Protein AF-I1SRJ2-F1 (afdb_monomer)

Mean predicted aligned error: 6.46 Å

Radius of gyration: 23.7 Å; Cα contacts (8 Å, |Δi|>4): 374; chains: 1; bounding box: 57×53×70 Å

InterPro domains:
  IPR008972 Cupredoxin [G3DSA:2.60.40.420] (2-153)
  IPR008972 Cupredoxin [G3DSA:2.60.40.420] (154-211)
  IPR008972 Cupredoxin [SSF49503] (4-142)
  IPR008972 Cupredoxin [SSF49503] (152-211)

Foldseek 3Di:
DEEKEWEFPQCLPPPCVLVCLVPPPPCSVPDDSPPPVNRVVRGQGEIVSDFQAPDDDQEDEAQDKDKYKYEYADDQVPFFKKAWPQWWWDFPNDIDRIDTHGHPDIGIIITRHHDFDKTKTAGPPPVSRVSGRMHIHGYDHPDPPPDDDPPPVDDDDWAKDWDKDWDFPPPDCPVQCVVCVPVPDRPCCVAAPCPPPRPHRIDIDIDMDTD

Nearest PDB structures (foldseek):
  2j5w-assembly1_A  TM=9.623E-01  e=1.386E-24  Homo sapiens
  4ejx-assembly1_A  TM=9.610E-01  e=4.564E-24  Homo sapiens
  4enz-assembly1_A  TM=9.619E-01  e=1.116E-23  Homo sapiens
  5n4l-assembly1_A  TM=9.345E-01  e=1.693E-23  Rattus norvegicus
  1kcw-assembly1_A  TM=9.460E-01  e=5.915E-23  Homo sapiens

Structure (mmCIF, N/CA/C/O backbone):
data_AF-I1SRJ2-F1
#
_entry.id   AF-I1SRJ2-F1
#
loop_
_atom_site.group_PDB
_atom_site.id
_atom_site.type_symbol
_atom_site.label_atom_id
_atom_site.label_alt_id
_atom_site.label_comp_id
_atom_site.label_asym_id
_atom_site.label_entity_id
_atom_site.label_seq_id
_atom_site.pdbx_PDB_ins_code
_atom_site.Cartn_x
_atom_site.Cartn_y
_atom_site.Cartn_z
_atom_site.occupancy
_atom_site.B_iso_or_equiv
_atom_site.auth_seq_id
_atom_site.auth_comp_id
_atom_site.auth_asym_id
_atom_site.auth_atom_id
_atom_site.pdbx_PDB_model_num
ATOM 1 N N . TYR A 1 1 ? -14.033 8.615 16.491 1.00 79.50 1 TYR A N 1
ATOM 2 C CA . TYR A 1 1 ? -13.688 8.851 15.073 1.00 79.50 1 TYR A CA 1
ATOM 3 C C . TYR A 1 1 ? -12.188 8.679 14.929 1.00 79.50 1 TYR A C 1
ATOM 5 O O . TYR A 1 1 ? -11.476 8.945 15.889 1.00 79.50 1 TYR A O 1
ATOM 13 N N . MET A 1 2 ? -11.714 8.187 13.788 1.00 92.81 2 MET A N 1
ATOM 14 C CA . MET A 1 2 ? -10.293 7.929 13.534 1.00 92.81 2 MET A CA 1
ATOM 15 C C . MET A 1 2 ? -9.894 8.545 12.196 1.00 92.81 2 MET A C 1
ATOM 17 O O . MET A 1 2 ? -10.674 8.504 11.247 1.00 92.81 2 MET A O 1
ATOM 21 N N . GLY A 1 3 ? -8.707 9.145 12.129 1.00 94.94 3 GLY A N 1
ATOM 22 C CA . GLY A 1 3 ? -8.177 9.775 10.922 1.00 94.94 3 GLY A CA 1
ATOM 23 C C . GLY A 1 3 ? -6.882 9.105 10.487 1.00 94.94 3 GLY A C 1
ATOM 24 O O . GLY A 1 3 ? -5.962 8.984 11.295 1.00 94.94 3 GLY A O 1
ATOM 25 N N . LEU A 1 4 ? -6.816 8.682 9.227 1.00 96.19 4 LEU A N 1
ATOM 26 C CA . LEU A 1 4 ? -5.607 8.156 8.602 1.00 96.19 4 LEU A CA 1
ATOM 27 C C . LEU A 1 4 ? -5.296 8.969 7.347 1.00 96.19 4 LEU A C 1
ATOM 29 O O . LEU A 1 4 ? -6.110 9.080 6.428 1.00 96.19 4 LEU A O 1
ATOM 33 N N . MET A 1 5 ? -4.095 9.518 7.312 1.00 94.44 5 MET A N 1
ATOM 34 C CA . MET A 1 5 ? -3.497 10.144 6.151 1.00 94.44 5 MET A CA 1
ATOM 35 C C . MET A 1 5 ? -2.315 9.286 5.730 1.00 94.44 5 MET A C 1
ATOM 37 O O . MET A 1 5 ? -1.404 9.065 6.524 1.00 94.44 5 MET A O 1
ATOM 41 N N . ALA A 1 6 ? -2.351 8.763 4.512 1.00 93.81 6 ALA A N 1
ATOM 42 C CA . ALA A 1 6 ? -1.232 8.024 3.953 1.00 93.81 6 ALA A CA 1
ATOM 43 C C . ALA A 1 6 ? -0.560 8.838 2.854 1.00 93.81 6 ALA A C 1
ATOM 45 O O . ALA A 1 6 ? -1.217 9.480 2.040 1.00 93.81 6 ALA A O 1
ATOM 46 N N . THR A 1 7 ? 0.762 8.810 2.843 1.00 93.81 7 THR A N 1
ATOM 47 C CA . THR A 1 7 ? 1.575 9.467 1.822 1.00 93.81 7 THR A CA 1
ATOM 48 C C . THR A 1 7 ? 2.949 8.823 1.824 1.00 93.81 7 THR A C 1
ATOM 50 O O . THR A 1 7 ? 3.397 8.279 2.839 1.00 93.81 7 THR A O 1
ATOM 53 N N . VAL A 1 8 ? 3.633 8.906 0.692 1.00 93.81 8 VAL A N 1
ATOM 54 C CA . VAL A 1 8 ? 5.083 8.754 0.671 1.00 93.81 8 VAL A CA 1
ATOM 55 C C . VAL A 1 8 ? 5.654 10.124 1.019 1.00 93.81 8 VAL A C 1
ATOM 57 O O . VAL A 1 8 ? 5.499 11.074 0.256 1.00 93.81 8 VAL A O 1
ATOM 60 N N . PHE A 1 9 ? 6.209 10.274 2.221 1.00 93.00 9 PHE A N 1
ATOM 61 C CA . PHE A 1 9 ? 6.919 11.498 2.582 1.00 93.00 9 PHE A CA 1
ATOM 62 C C . PHE A 1 9 ? 8.291 11.455 1.918 1.00 93.00 9 PHE A C 1
ATOM 64 O O . PHE A 1 9 ? 9.165 10.706 2.349 1.00 93.00 9 PHE A O 1
ATOM 71 N N . ASP A 1 10 ? 8.445 12.219 0.843 1.00 93.50 10 ASP A N 1
ATOM 72 C CA . ASP A 1 10 ? 9.709 12.341 0.128 1.00 93.50 10 ASP A CA 1
ATOM 73 C C . ASP A 1 10 ? 10.578 13.432 0.771 1.00 93.50 10 ASP A C 1
ATOM 75 O O . ASP A 1 10 ? 10.450 14.622 0.463 1.00 93.50 10 ASP A O 1
ATOM 79 N N . GLU A 1 11 ? 11.472 13.031 1.679 1.00 95.94 11 GLU A N 1
ATOM 80 C CA . GLU A 1 11 ? 12.382 13.962 2.357 1.00 95.94 11 GLU A CA 1
ATOM 81 C C . GLU A 1 11 ? 13.426 14.567 1.403 1.00 95.94 11 GLU A C 1
ATOM 83 O O . GLU A 1 11 ? 14.052 15.572 1.744 1.00 95.94 11 GLU A O 1
ATOM 88 N N . ASN A 1 12 ? 13.578 14.049 0.175 1.00 94.75 12 ASN A N 1
ATOM 89 C CA . ASN A 1 12 ? 14.435 14.684 -0.832 1.00 94.75 12 ASN A CA 1
ATOM 90 C C . ASN A 1 12 ? 13.879 16.043 -1.294 1.00 94.75 12 ASN A C 1
ATOM 92 O O . ASN A 1 12 ? 14.635 16.891 -1.767 1.00 94.75 12 ASN A O 1
ATOM 96 N N . LEU A 1 13 ? 12.568 16.264 -1.147 1.00 93.62 13 LEU A N 1
ATOM 97 C CA . LEU A 1 13 ? 11.898 17.531 -1.460 1.00 93.62 13 LEU A CA 1
ATOM 98 C C . LEU A 1 13 ? 11.806 18.470 -0.246 1.00 93.62 13 LEU A C 1
ATOM 100 O O . LEU A 1 13 ? 11.280 19.580 -0.352 1.00 93.62 13 LEU A O 1
ATOM 104 N N . SER A 1 14 ? 12.295 18.031 0.914 1.00 95.38 14 SER A N 1
ATOM 105 C CA . SER A 1 14 ? 12.241 18.787 2.159 1.00 95.38 14 SER A CA 1
ATOM 106 C C . SER A 1 14 ? 13.208 19.968 2.135 1.00 95.38 14 SER A C 1
ATOM 108 O O . SER A 1 14 ? 14.378 19.836 1.773 1.00 95.38 14 SER A O 1
ATOM 110 N N . TRP A 1 15 ? 12.752 21.124 2.623 1.00 97.00 15 TRP A N 1
ATOM 111 C CA . TRP A 1 15 ? 13.607 22.298 2.842 1.00 97.00 15 TRP A CA 1
ATOM 112 C C . TRP A 1 15 ? 14.772 22.010 3.800 1.00 97.00 15 TRP A C 1
ATOM 114 O O . TRP A 1 15 ? 15.789 22.697 3.753 1.00 97.00 15 TRP A O 1
ATOM 124 N N . TYR A 1 16 ? 14.632 20.984 4.644 1.00 97.25 16 TYR A N 1
ATOM 125 C CA . TYR A 1 16 ? 15.606 20.595 5.662 1.00 97.25 16 TYR A CA 1
ATOM 126 C C . TYR A 1 16 ? 16.559 19.484 5.208 1.00 97.25 16 TYR A C 1
ATOM 128 O O . TYR A 1 16 ? 17.348 18.999 6.018 1.00 97.25 16 TYR A O 1
ATOM 136 N N . LEU A 1 17 ? 16.531 19.071 3.933 1.00 97.19 17 LEU A N 1
ATOM 137 C CA . LEU A 1 17 ? 17.375 17.978 3.439 1.00 97.19 17 LEU A CA 1
ATOM 138 C C . LEU A 1 17 ? 18.866 18.210 3.745 1.00 97.19 17 LEU A C 1
ATOM 140 O O . LEU A 1 17 ? 19.547 17.309 4.230 1.00 97.19 17 LEU A O 1
ATOM 144 N N . ASP A 1 18 ? 19.373 19.422 3.503 1.00 96.19 18 ASP A N 1
ATOM 145 C CA . ASP A 1 18 ? 20.781 19.755 3.753 1.00 96.19 18 ASP A CA 1
ATOM 146 C C . ASP A 1 18 ? 21.159 19.703 5.240 1.00 96.19 18 ASP A C 1
ATOM 148 O O . ASP A 1 18 ? 22.243 19.228 5.589 1.00 96.19 18 ASP A O 1
ATOM 152 N N . GLU A 1 19 ? 20.262 20.143 6.121 1.00 96.94 19 GLU A N 1
ATOM 153 C CA . GLU A 1 19 ? 20.459 20.096 7.574 1.00 96.94 19 GLU A CA 1
ATOM 154 C C . GLU A 1 19 ? 20.422 18.654 8.097 1.00 96.94 19 GLU A C 1
ATOM 156 O O . GLU A 1 19 ? 21.263 18.256 8.910 1.00 96.94 19 GLU A O 1
ATOM 161 N N . ASN A 1 20 ? 19.498 17.843 7.576 1.00 96.94 20 ASN A N 1
ATOM 162 C CA . ASN A 1 20 ? 19.379 16.425 7.899 1.00 96.94 20 ASN A CA 1
ATOM 163 C C . ASN A 1 20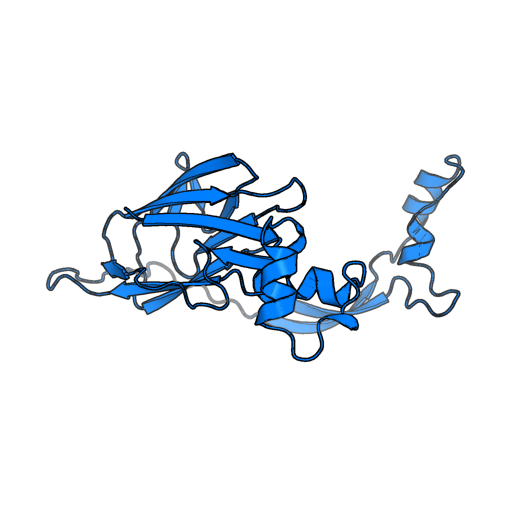 ? 20.629 15.648 7.467 1.00 96.94 20 ASN A C 1
ATOM 165 O O . ASN A 1 20 ? 21.160 14.857 8.250 1.00 96.94 20 ASN A O 1
ATOM 169 N N . ILE A 1 21 ? 21.157 15.914 6.266 1.00 96.62 21 ILE A N 1
ATOM 170 C CA . ILE A 1 21 ? 22.401 15.293 5.793 1.00 96.62 21 ILE A CA 1
ATOM 171 C C . ILE A 1 21 ? 23.559 15.639 6.734 1.00 96.62 21 ILE A C 1
ATOM 173 O O . ILE A 1 21 ? 24.311 14.750 7.133 1.00 96.62 21 ILE A O 1
ATOM 177 N N . GLN A 1 22 ? 23.702 16.908 7.123 1.00 96.12 22 GLN A N 1
ATOM 178 C CA . GLN A 1 22 ? 24.786 17.339 8.011 1.00 96.12 22 GLN A CA 1
ATOM 179 C C . GLN A 1 22 ? 24.685 16.742 9.418 1.00 96.12 22 GLN A C 1
ATOM 181 O O . GLN A 1 22 ? 25.713 16.469 10.035 1.00 96.12 22 GLN A O 1
ATOM 186 N N . THR A 1 23 ? 23.465 16.536 9.912 1.00 96.44 23 THR A N 1
ATOM 187 C CA . THR A 1 23 ? 23.206 16.108 11.291 1.00 96.44 23 THR A CA 1
ATOM 188 C C . THR A 1 23 ? 23.248 14.589 11.453 1.00 96.44 23 THR A C 1
ATOM 190 O O . THR A 1 23 ? 23.800 14.094 12.435 1.00 96.44 23 THR A O 1
ATOM 193 N N . PHE A 1 24 ? 22.669 13.839 10.511 1.00 95.75 24 PHE A N 1
ATOM 194 C CA . PHE A 1 24 ? 22.424 12.402 10.676 1.00 95.75 24 PHE A CA 1
ATOM 195 C C . PHE A 1 24 ? 23.386 11.501 9.896 1.00 95.75 24 PHE A C 1
ATOM 197 O O . PHE A 1 24 ? 23.461 10.307 10.187 1.00 95.75 24 PHE A O 1
ATOM 204 N N . THR A 1 25 ? 24.149 12.031 8.933 1.00 93.69 25 THR A N 1
ATOM 205 C CA . THR A 1 25 ? 25.121 11.217 8.185 1.00 93.69 25 THR A CA 1
ATOM 206 C C . THR A 1 25 ? 26.515 11.287 8.805 1.00 93.69 25 THR A C 1
ATOM 208 O O . THR A 1 25 ? 26.986 12.335 9.238 1.00 93.69 25 THR A O 1
ATOM 211 N N . THR A 1 26 ? 27.226 10.158 8.818 1.00 94.19 26 THR A N 1
ATOM 212 C CA . THR A 1 26 ? 28.603 10.082 9.341 1.00 94.19 26 THR A CA 1
ATOM 213 C C . THR A 1 26 ? 29.630 10.734 8.415 1.00 94.19 26 THR A C 1
ATOM 215 O O . THR A 1 26 ? 30.735 11.062 8.843 1.00 94.19 26 THR A O 1
ATOM 218 N N . SER A 1 27 ? 29.309 10.904 7.129 1.00 93.81 27 SER A N 1
ATOM 219 C CA . SER A 1 27 ? 30.198 11.500 6.122 1.00 93.81 27 SER A CA 1
ATOM 220 C C . SER A 1 27 ? 29.421 12.364 5.112 1.00 93.81 27 SER A C 1
ATOM 222 O O . SER A 1 27 ? 29.323 11.999 3.936 1.00 93.81 27 SER A O 1
ATOM 224 N N . PRO A 1 28 ? 28.929 13.551 5.527 1.00 91.81 28 PRO A N 1
ATOM 225 C CA . PRO A 1 28 ? 28.041 14.399 4.718 1.00 91.81 28 PRO A CA 1
ATOM 226 C C . PRO A 1 28 ? 28.584 14.753 3.329 1.00 91.81 28 PRO A C 1
ATOM 228 O O . PRO A 1 28 ? 27.850 14.773 2.350 1.00 91.81 28 PRO A O 1
ATOM 231 N N . LYS A 1 29 ? 29.899 14.982 3.210 1.00 91.25 29 LYS A N 1
ATOM 232 C CA . LYS A 1 29 ? 30.549 15.396 1.950 1.00 91.25 29 LYS A CA 1
ATOM 233 C C . LYS A 1 29 ? 30.580 14.310 0.869 1.00 91.25 29 LYS A C 1
ATOM 235 O O . LYS A 1 29 ? 30.909 14.611 -0.272 1.00 91.25 29 LYS A O 1
ATOM 240 N N . THR A 1 30 ? 30.318 13.057 1.235 1.00 93.38 30 THR A N 1
ATOM 241 C CA . THR A 1 30 ? 30.331 11.914 0.305 1.00 93.38 30 THR A CA 1
ATOM 242 C C . THR A 1 30 ? 28.946 11.559 -0.223 1.00 93.38 30 THR A C 1
ATOM 244 O O . THR A 1 30 ? 28.839 10.761 -1.152 1.00 93.38 30 THR A O 1
ATOM 247 N N . VAL A 1 31 ? 27.901 12.157 0.353 1.00 93.69 31 VAL A N 1
ATOM 248 C CA . VAL A 1 31 ? 26.514 11.921 -0.039 1.00 93.69 31 VAL A CA 1
ATOM 249 C C . VAL A 1 31 ? 26.281 12.499 -1.430 1.00 93.69 31 VAL A C 1
ATOM 251 O O . VAL A 1 31 ? 26.540 13.677 -1.678 1.00 93.69 31 VAL A O 1
ATOM 254 N N . LYS A 1 32 ? 25.784 11.657 -2.334 1.00 95.19 32 LYS A N 1
ATOM 255 C CA . LYS A 1 32 ? 25.312 12.055 -3.660 1.00 95.19 32 LYS A CA 1
ATOM 256 C C . LYS A 1 32 ? 23.794 12.085 -3.607 1.00 95.19 32 LYS A C 1
ATOM 258 O O . LYS A 1 32 ? 23.185 11.049 -3.366 1.00 95.19 32 LYS A O 1
ATOM 263 N N . LYS A 1 33 ? 23.196 13.262 -3.785 1.00 94.69 33 LYS A N 1
ATOM 264 C CA . LYS A 1 33 ? 21.741 13.431 -3.653 1.00 94.69 33 LYS A CA 1
ATOM 265 C C . LYS A 1 33 ? 20.974 12.781 -4.803 1.00 94.69 33 LYS A C 1
ATOM 267 O O . LYS A 1 33 ? 19.817 12.434 -4.641 1.00 94.69 33 LYS A O 1
ATOM 272 N N . GLU A 1 34 ? 21.638 12.622 -5.941 1.00 95.38 34 GLU A N 1
ATOM 273 C CA . GLU A 1 34 ? 21.118 12.053 -7.182 1.00 95.38 34 GLU A CA 1
ATOM 274 C C . GLU A 1 34 ? 21.299 10.530 -7.252 1.00 95.38 34 GLU A C 1
ATOM 276 O O . GLU A 1 34 ? 20.982 9.919 -8.267 1.00 95.38 34 GLU A O 1
ATOM 281 N N . ASP A 1 35 ? 21.873 9.915 -6.215 1.00 96.56 35 ASP A N 1
ATOM 282 C CA . ASP A 1 35 ? 21.971 8.463 -6.129 1.00 96.56 35 ASP A CA 1
ATOM 283 C C . ASP A 1 35 ? 20.591 7.867 -5.831 1.00 96.56 35 ASP A C 1
ATOM 285 O O . ASP A 1 35 ? 19.967 8.214 -4.827 1.00 96.56 35 ASP A O 1
ATOM 289 N N . ASP A 1 36 ? 20.130 6.948 -6.683 1.00 95.25 36 ASP A N 1
ATOM 290 C CA . ASP A 1 36 ? 18.805 6.327 -6.554 1.00 95.25 36 ASP A CA 1
ATOM 291 C C . ASP A 1 36 ? 18.618 5.647 -5.188 1.00 95.25 36 ASP A C 1
ATOM 293 O O . ASP A 1 36 ? 17.535 5.701 -4.606 1.00 95.25 36 ASP A O 1
ATOM 297 N N . GLY A 1 37 ? 19.677 5.035 -4.645 1.00 95.38 37 GLY A N 1
ATOM 298 C CA . GLY A 1 37 ? 19.639 4.390 -3.335 1.00 95.38 37 GLY A CA 1
ATOM 299 C C . GLY A 1 37 ? 19.487 5.396 -2.194 1.00 95.38 37 GLY A C 1
ATOM 300 O O . GLY A 1 37 ? 18.712 5.160 -1.265 1.00 95.38 37 GLY A O 1
ATOM 301 N N . PHE A 1 38 ? 20.180 6.534 -2.276 1.00 96.06 38 PHE A N 1
ATOM 302 C CA . PHE A 1 38 ? 20.003 7.639 -1.333 1.00 96.06 38 PHE A CA 1
ATOM 303 C C . PHE A 1 38 ? 18.594 8.230 -1.417 1.00 96.06 38 PHE A C 1
ATOM 305 O O . PHE A 1 38 ? 17.931 8.363 -0.386 1.00 96.06 38 PHE A O 1
ATOM 312 N N . MET A 1 39 ? 18.111 8.527 -2.626 1.00 95.31 39 MET A N 1
ATOM 313 C CA . MET A 1 39 ? 16.769 9.072 -2.819 1.00 95.31 39 MET A CA 1
ATOM 314 C C . MET A 1 39 ? 15.700 8.142 -2.247 1.00 95.31 39 MET A C 1
ATOM 316 O O . MET A 1 39 ? 14.822 8.595 -1.516 1.00 95.31 39 MET A O 1
ATOM 320 N N . GLU A 1 40 ? 15.799 6.842 -2.526 1.00 94.19 40 GLU A N 1
ATOM 321 C CA . GLU A 1 40 ? 14.847 5.853 -2.023 1.00 94.19 40 GLU A CA 1
ATOM 322 C C . GLU A 1 40 ? 14.900 5.721 -0.496 1.00 94.19 40 GLU A C 1
ATOM 324 O O . GLU A 1 40 ? 13.861 5.608 0.148 1.00 94.19 40 GLU A O 1
ATOM 329 N N . SER A 1 41 ? 16.086 5.831 0.115 1.00 95.19 41 SER A N 1
ATOM 330 C CA . SER A 1 41 ? 16.230 5.782 1.578 1.00 95.19 41 SER A CA 1
ATOM 331 C C . SER A 1 41 ? 15.509 6.918 2.317 1.00 95.19 41 SER A C 1
ATOM 333 O O . SER A 1 41 ? 15.171 6.766 3.490 1.00 95.19 41 SER A O 1
ATOM 335 N N . ASN A 1 42 ? 15.244 8.027 1.622 1.00 95.88 42 ASN A N 1
ATOM 336 C CA . ASN A 1 42 ? 14.555 9.208 2.140 1.00 95.88 42 ASN A CA 1
ATOM 337 C C . ASN A 1 42 ? 13.043 9.206 1.848 1.00 95.88 42 ASN A C 1
ATOM 339 O O . ASN A 1 42 ? 12.350 10.157 2.217 1.00 95.88 42 ASN A O 1
ATOM 343 N N . LYS A 1 43 ? 12.510 8.169 1.188 1.00 94.44 43 LYS A N 1
ATOM 344 C CA . LYS A 1 43 ? 11.071 8.023 0.946 1.00 94.44 43 LYS A CA 1
ATOM 345 C C . LYS A 1 43 ? 10.417 7.247 2.079 1.00 94.44 43 LYS A C 1
ATOM 347 O O . LYS A 1 43 ? 10.509 6.025 2.177 1.00 94.44 43 LYS A O 1
ATOM 352 N N . MET A 1 44 ? 9.694 7.959 2.933 1.00 95.06 44 MET A N 1
ATOM 353 C CA . MET A 1 44 ? 9.032 7.365 4.091 1.00 95.06 44 MET A CA 1
ATOM 354 C C . MET A 1 44 ? 7.580 7.018 3.746 1.00 95.06 44 MET A C 1
ATOM 356 O O . MET A 1 44 ? 6.698 7.877 3.738 1.00 95.06 44 MET A O 1
ATOM 360 N N . HIS A 1 45 ? 7.317 5.741 3.466 1.00 95.00 45 HIS A N 1
ATOM 361 C CA . HIS A 1 45 ? 5.981 5.229 3.146 1.00 95.00 45 HIS A CA 1
ATOM 362 C C . HIS A 1 45 ? 5.139 5.101 4.422 1.00 95.00 45 HIS A C 1
ATOM 364 O O . HIS A 1 45 ? 5.149 4.064 5.086 1.00 95.00 45 HIS A O 1
ATOM 370 N N . ALA A 1 46 ? 4.426 6.163 4.796 1.00 94.94 46 ALA A N 1
ATOM 371 C CA . ALA A 1 46 ? 3.905 6.314 6.150 1.00 94.94 46 ALA A CA 1
ATOM 372 C C . ALA A 1 46 ? 2.381 6.468 6.222 1.00 94.94 46 ALA A C 1
ATOM 374 O O . ALA A 1 46 ? 1.722 6.923 5.286 1.00 94.94 46 ALA A O 1
ATOM 375 N N . ILE A 1 47 ? 1.835 6.146 7.397 1.00 95.81 47 ILE A N 1
ATOM 376 C CA . ILE A 1 47 ? 0.468 6.478 7.807 1.00 95.81 47 ILE A CA 1
ATOM 377 C C . ILE A 1 47 ? 0.569 7.439 8.996 1.00 95.81 47 ILE A C 1
ATOM 379 O O . ILE A 1 47 ? 1.166 7.109 10.017 1.00 95.81 47 ILE A O 1
ATOM 383 N N . ASN A 1 48 ? 0.015 8.645 8.861 1.00 95.31 48 ASN A N 1
ATOM 384 C CA . ASN A 1 48 ? 0.130 9.753 9.817 1.00 95.31 48 ASN A CA 1
ATOM 385 C C . ASN A 1 48 ? 1.589 10.098 10.195 1.00 95.31 48 ASN A C 1
ATOM 387 O O . ASN A 1 48 ? 1.845 10.547 11.307 1.00 95.31 48 ASN A O 1
ATOM 391 N N . GLY A 1 49 ? 2.547 9.863 9.291 1.00 95.06 49 GLY A N 1
ATOM 392 C CA . GLY A 1 49 ? 3.981 10.065 9.550 1.00 95.06 49 GLY A CA 1
ATOM 393 C C . GLY A 1 49 ? 4.681 8.896 10.256 1.00 95.06 49 GLY A C 1
ATOM 394 O O . GLY A 1 49 ? 5.885 8.956 10.481 1.00 95.06 49 GLY A O 1
ATOM 395 N N . TYR A 1 50 ? 3.967 7.808 10.561 1.00 97.06 50 TYR A N 1
ATOM 396 C CA . TYR A 1 50 ? 4.540 6.603 11.158 1.00 97.06 50 TYR A CA 1
ATOM 397 C C . TYR A 1 50 ? 4.754 5.503 10.116 1.00 97.06 50 TYR A C 1
ATOM 399 O O . TYR A 1 50 ? 3.892 5.242 9.275 1.00 97.06 50 TYR A O 1
ATOM 407 N N . VAL A 1 51 ? 5.895 4.823 10.218 1.00 96.19 51 VAL A N 1
ATOM 408 C CA . VAL A 1 51 ? 6.297 3.698 9.362 1.00 96.19 51 VAL A CA 1
ATOM 409 C C . VAL A 1 51 ? 6.436 2.415 10.184 1.00 96.19 51 VAL A C 1
ATOM 411 O O . VAL A 1 51 ? 6.634 2.469 11.399 1.00 96.19 51 VAL A O 1
ATOM 414 N N . TYR A 1 52 ? 6.361 1.257 9.530 1.00 95.19 52 TYR A N 1
ATOM 415 C CA . TYR A 1 52 ? 6.634 -0.067 10.106 1.00 95.19 52 TYR A CA 1
ATOM 416 C C . TYR A 1 52 ? 5.841 -0.391 11.388 1.00 95.19 52 TYR A C 1
ATOM 418 O O . TYR A 1 52 ? 6.408 -0.901 12.350 1.00 95.19 52 TYR A O 1
ATOM 426 N N . ASN A 1 53 ? 4.522 -0.157 11.394 1.00 94.06 53 ASN A N 1
ATOM 427 C CA . ASN A 1 53 ? 3.625 -0.445 12.527 1.00 94.06 53 ASN A CA 1
ATOM 428 C C . ASN A 1 53 ? 3.884 0.367 13.810 1.00 94.06 53 ASN A C 1
ATOM 430 O O . ASN A 1 53 ? 3.423 -0.022 14.881 1.00 94.06 53 ASN A O 1
ATOM 434 N N . ASN A 1 54 ? 4.555 1.516 13.715 1.00 95.25 54 ASN A N 1
ATOM 435 C CA . ASN A 1 54 ? 4.812 2.375 14.876 1.00 95.25 54 ASN A CA 1
ATOM 436 C C . ASN A 1 54 ? 3.685 3.371 15.198 1.00 95.25 54 ASN A C 1
ATOM 438 O O . ASN A 1 54 ? 3.819 4.127 16.155 1.00 95.25 54 ASN A O 1
ATOM 442 N N . LEU A 1 55 ? 2.598 3.403 14.416 1.00 96.19 55 LEU A N 1
ATOM 443 C CA . LEU A 1 55 ? 1.454 4.282 14.677 1.00 96.19 55 LEU A CA 1
ATOM 444 C C . LEU A 1 55 ? 0.762 3.866 15.991 1.00 96.19 55 LEU A C 1
ATOM 446 O O . LEU A 1 55 ? 0.250 2.743 16.059 1.00 96.19 55 LEU A O 1
ATOM 450 N N . PRO A 1 56 ? 0.727 4.727 17.025 1.00 93.62 56 PRO A N 1
ATOM 451 C CA . PRO A 1 56 ? 0.108 4.378 18.296 1.00 93.62 56 PRO A CA 1
ATOM 452 C C . PRO A 1 56 ? -1.424 4.512 18.264 1.00 93.62 56 PRO A C 1
ATOM 454 O O . PRO A 1 56 ? -2.002 5.209 17.432 1.00 93.62 56 PRO A O 1
ATOM 457 N N . ASP A 1 57 ? -2.069 3.872 19.240 1.00 88.06 57 ASP A N 1
ATOM 458 C CA . ASP A 1 57 ? -3.416 4.215 19.716 1.00 88.06 57 ASP A CA 1
ATOM 459 C C . ASP A 1 57 ? -4.594 4.080 18.732 1.00 88.06 57 ASP A C 1
ATOM 461 O O . ASP A 1 57 ? -5.598 4.786 18.836 1.00 88.06 57 ASP A O 1
ATOM 465 N N . LEU A 1 58 ? -4.566 3.085 17.843 1.00 94.94 58 LEU A N 1
ATOM 466 C CA . LEU A 1 58 ? -5.761 2.665 17.100 1.00 94.94 58 LEU A CA 1
ATOM 467 C C . LEU A 1 58 ? -6.524 1.574 17.863 1.00 94.94 58 LEU A C 1
ATOM 469 O O . LEU A 1 58 ? -6.394 0.387 17.572 1.00 94.94 58 LEU A O 1
ATOM 473 N N . ARG A 1 59 ? -7.325 1.961 18.861 1.00 95.06 59 ARG A N 1
ATOM 474 C CA . ARG A 1 59 ? -8.128 1.027 19.674 1.00 95.06 59 ARG A CA 1
ATOM 475 C C . ARG A 1 59 ? -9.614 1.323 19.548 1.00 95.06 59 ARG A C 1
ATOM 477 O O . ARG A 1 59 ? -10.032 2.477 19.607 1.00 95.06 59 ARG A O 1
ATOM 484 N N . MET A 1 60 ? -10.415 0.278 19.387 1.00 94.75 60 MET A N 1
ATOM 485 C CA . MET A 1 60 ? -11.872 0.373 19.328 1.00 94.75 60 MET A CA 1
ATOM 486 C C . MET A 1 60 ? -12.521 -0.821 20.014 1.00 94.75 60 MET A C 1
ATOM 488 O O . MET A 1 60 ? -11.895 -1.863 20.207 1.00 94.75 60 MET A O 1
ATOM 492 N N . CYS A 1 61 ? -13.793 -0.681 20.355 1.00 93.00 61 CYS A N 1
ATOM 493 C CA . CYS A 1 61 ? -14.569 -1.775 20.906 1.00 93.00 61 CYS A CA 1
ATOM 494 C C . CYS A 1 61 ? -15.259 -2.548 19.782 1.00 93.00 61 CYS A C 1
ATOM 496 O O . CYS A 1 61 ? -15.721 -1.966 18.800 1.00 93.00 61 CYS A O 1
ATOM 498 N N . LYS A 1 62 ? -15.353 -3.872 19.932 1.00 91.50 62 LYS A N 1
ATOM 499 C CA . LYS A 1 62 ? -16.188 -4.709 19.061 1.00 91.50 62 LYS A CA 1
ATOM 500 C C . LYS A 1 62 ? -17.603 -4.124 18.987 1.00 91.50 62 LYS A C 1
ATOM 502 O O . LYS A 1 62 ? -18.125 -3.719 20.016 1.00 91.50 62 LYS A O 1
ATOM 507 N N . GLY A 1 63 ? -18.239 -4.113 17.818 1.00 89.31 63 GLY A N 1
ATOM 508 C CA . GLY A 1 63 ? -19.631 -3.674 17.645 1.00 89.31 63 GLY A CA 1
ATOM 509 C C . GLY A 1 63 ? -19.876 -2.167 17.773 1.00 89.31 63 GLY A C 1
ATOM 510 O O . GLY A 1 63 ? -21.003 -1.727 17.560 1.00 89.31 63 GLY A O 1
ATOM 511 N N . ASP A 1 64 ? -18.857 -1.366 18.093 1.00 91.56 64 ASP A N 1
ATOM 512 C CA . ASP A 1 64 ? -18.987 0.087 18.049 1.00 91.56 64 ASP A CA 1
ATOM 513 C C . ASP A 1 64 ? -19.008 0.575 16.600 1.00 91.56 64 ASP A C 1
ATOM 515 O O . ASP A 1 64 ? -18.279 0.089 15.737 1.00 91.56 64 ASP A O 1
ATOM 519 N N . THR A 1 65 ? -19.802 1.607 16.329 1.00 93.75 65 THR A N 1
ATOM 520 C CA . THR A 1 65 ? -19.777 2.278 15.030 1.00 93.75 65 THR A CA 1
ATOM 521 C C . THR A 1 65 ? -18.596 3.248 14.964 1.00 93.75 65 THR A C 1
ATOM 523 O O . THR A 1 65 ? -18.616 4.326 15.562 1.00 93.75 65 THR A O 1
ATOM 526 N N . VAL A 1 66 ? -17.562 2.886 14.207 1.00 95.19 66 VAL A N 1
ATOM 527 C CA . VAL A 1 66 ? -16.338 3.674 14.030 1.00 95.19 66 VAL A CA 1
ATOM 528 C C . VAL A 1 66 ? -16.338 4.358 12.665 1.00 95.19 66 VAL A C 1
ATOM 530 O O . VAL A 1 66 ? -16.373 3.710 11.621 1.00 95.19 66 VAL A O 1
ATOM 533 N N . SER A 1 67 ? -16.247 5.687 12.662 1.00 96.81 67 SER A N 1
ATOM 534 C CA . SER A 1 67 ? -16.004 6.467 11.442 1.00 96.81 67 SER A CA 1
ATOM 535 C C . SER A 1 67 ? -14.507 6.646 11.208 1.00 96.81 67 SER A C 1
ATOM 537 O O . SER A 1 67 ? -13.815 7.221 12.055 1.00 96.81 67 SER A O 1
ATOM 539 N N . TRP A 1 68 ? -14.039 6.185 10.050 1.00 97.06 68 TRP A N 1
ATOM 540 C CA . TRP A 1 68 ? -12.676 6.347 9.555 1.00 97.06 68 TRP A CA 1
ATOM 541 C C . TRP A 1 68 ? -12.632 7.423 8.474 1.00 97.06 68 TRP A C 1
ATOM 543 O O . TRP A 1 68 ? -13.311 7.312 7.453 1.00 97.06 68 TRP A O 1
ATOM 553 N N . HIS A 1 69 ? -11.811 8.443 8.687 1.00 96.69 69 HIS A N 1
ATOM 554 C CA . HIS A 1 69 ? -11.527 9.500 7.726 1.00 96.69 69 HIS A CA 1
ATOM 555 C C . HIS A 1 69 ? -10.180 9.203 7.077 1.00 96.69 69 HIS A C 1
ATOM 557 O O . HIS A 1 69 ? -9.134 9.326 7.707 1.00 96.69 69 HIS A O 1
ATOM 563 N N . LEU A 1 70 ? -10.228 8.753 5.833 1.00 96.12 70 LEU A N 1
ATOM 564 C CA . LEU A 1 70 ? -9.084 8.307 5.056 1.00 96.12 70 LEU A CA 1
ATOM 565 C C . LEU A 1 70 ? -8.720 9.395 4.059 1.00 96.12 70 LEU A C 1
ATOM 567 O O . LEU A 1 70 ? -9.596 9.935 3.386 1.00 96.12 70 LEU A O 1
ATOM 571 N N . SER A 1 71 ? -7.441 9.706 3.947 1.00 94.62 71 SER A N 1
ATOM 572 C CA . SER A 1 71 ? -6.935 10.682 2.989 1.00 94.62 71 SER A CA 1
ATOM 573 C C . SER A 1 71 ? -5.579 10.252 2.462 1.00 94.62 71 SER A C 1
ATOM 575 O O . SER A 1 71 ? -4.853 9.521 3.139 1.00 94.62 71 SER A O 1
ATOM 577 N N . ALA A 1 72 ? -5.253 10.709 1.258 1.00 92.06 72 ALA A N 1
ATOM 578 C CA . ALA A 1 72 ? -3.904 10.620 0.735 1.00 92.06 72 ALA A CA 1
ATOM 579 C C . ALA A 1 72 ? -3.385 11.989 0.305 1.00 92.06 72 ALA A C 1
ATOM 581 O O . ALA A 1 72 ? -4.138 12.847 -0.165 1.00 92.06 72 ALA A O 1
ATOM 582 N N . LEU A 1 73 ? -2.086 12.176 0.489 1.00 88.94 73 LEU A N 1
ATOM 583 C CA . LEU A 1 73 ? -1.312 13.306 -0.013 1.00 88.94 73 LEU A CA 1
ATOM 584 C C . LEU A 1 73 ? -0.186 12.757 -0.898 1.00 88.94 73 LEU A C 1
ATOM 586 O O . LEU A 1 73 ? 0.034 11.548 -0.931 1.00 88.94 73 LEU A O 1
ATOM 590 N N . GLY A 1 74 ? 0.488 13.640 -1.629 1.00 80.81 74 GLY A N 1
ATOM 591 C CA . GLY A 1 74 ? 1.613 13.270 -2.485 1.00 80.81 74 GLY A CA 1
ATOM 592 C C . GLY A 1 74 ? 1.344 13.536 -3.960 1.00 80.81 74 GLY A C 1
ATOM 593 O O . GLY A 1 74 ? 0.701 14.524 -4.322 1.00 80.81 74 GLY A O 1
ATOM 594 N N . SER A 1 75 ? 1.875 12.666 -4.806 1.00 77.00 75 SER A N 1
ATOM 595 C CA . SER A 1 75 ? 1.936 12.827 -6.257 1.00 77.00 75 SER A CA 1
ATOM 596 C C . SER A 1 75 ? 1.120 11.762 -6.993 1.00 77.00 75 SER A C 1
ATOM 598 O O . SER A 1 75 ? 0.609 10.815 -6.400 1.00 77.00 75 SER A O 1
ATOM 600 N N . GLU A 1 76 ? 0.975 11.900 -8.312 1.00 67.12 76 GLU A N 1
ATOM 601 C CA . GLU A 1 76 ? 0.184 10.976 -9.140 1.00 67.12 76 GLU A CA 1
ATOM 602 C C . GLU A 1 76 ? 0.672 9.517 -9.118 1.00 67.12 76 GLU A C 1
ATOM 604 O O . GLU A 1 76 ? -0.100 8.612 -9.440 1.00 67.12 76 GLU A O 1
ATOM 609 N N . THR A 1 77 ? 1.919 9.271 -8.703 1.00 68.25 77 THR A N 1
ATOM 610 C CA . THR A 1 77 ? 2.460 7.916 -8.535 1.00 68.25 77 THR A CA 1
ATOM 611 C C . THR A 1 77 ? 1.961 7.226 -7.265 1.00 68.25 77 THR A C 1
ATOM 613 O O . THR A 1 77 ? 2.050 6.003 -7.160 1.00 68.25 77 THR A O 1
ATOM 616 N N . ASP A 1 78 ? 1.384 7.974 -6.322 1.00 69.88 78 ASP A N 1
ATOM 617 C CA . ASP A 1 78 ? 0.963 7.480 -5.013 1.00 69.88 78 ASP A CA 1
ATOM 618 C C . ASP A 1 78 ? -0.481 6.959 -5.057 1.00 69.88 78 ASP A C 1
ATOM 620 O O . ASP A 1 78 ? -1.414 7.527 -4.479 1.00 69.88 78 ASP A O 1
ATOM 624 N N . ILE A 1 79 ? -0.686 5.842 -5.764 1.00 84.94 79 ILE A N 1
ATOM 625 C CA . ILE A 1 79 ? -1.949 5.096 -5.698 1.00 84.94 79 ILE A CA 1
ATOM 626 C C . ILE A 1 79 ? -1.953 4.280 -4.405 1.00 84.94 79 ILE A C 1
ATOM 628 O O . ILE A 1 79 ? -1.502 3.130 -4.347 1.00 84.94 79 ILE A O 1
ATOM 632 N N . ILE A 1 80 ? -2.503 4.879 -3.354 1.00 90.50 80 ILE A N 1
ATOM 633 C CA . ILE A 1 80 ? -2.572 4.264 -2.035 1.00 90.50 80 ILE A CA 1
ATOM 634 C C . ILE A 1 80 ? -3.933 3.601 -1.862 1.00 90.50 80 ILE A C 1
ATOM 636 O O . ILE A 1 80 ? -4.981 4.212 -2.052 1.00 90.50 80 ILE A O 1
ATOM 640 N N . SER A 1 81 ? -3.935 2.327 -1.483 1.00 92.88 81 SER A N 1
ATOM 641 C CA . SER A 1 81 ? -5.169 1.592 -1.204 1.00 92.88 81 SER A CA 1
ATOM 642 C C . SER A 1 81 ? -5.155 1.073 0.217 1.00 92.88 81 SER A C 1
ATOM 644 O O . SER A 1 81 ? -4.434 0.129 0.506 1.00 92.88 81 SER A O 1
ATOM 646 N N . PHE A 1 82 ? -5.962 1.661 1.096 1.00 95.50 82 PHE A N 1
ATOM 647 C CA . PHE A 1 82 ? -6.112 1.157 2.456 1.00 95.50 82 PHE A CA 1
ATOM 648 C C . PHE A 1 82 ? -6.863 -0.166 2.431 1.00 95.50 82 PHE A C 1
ATOM 650 O O . PHE A 1 82 ? -7.970 -0.221 1.903 1.00 95.50 82 PHE A O 1
ATOM 657 N N . TYR A 1 83 ? -6.285 -1.200 3.029 1.00 97.00 83 TYR A N 1
ATOM 658 C CA . TYR A 1 83 ? -6.914 -2.485 3.294 1.00 97.00 83 TYR A CA 1
ATOM 659 C C . TYR A 1 83 ? -6.963 -2.718 4.803 1.00 97.00 83 TYR A C 1
ATOM 661 O O . TYR A 1 83 ? -5.934 -2.661 5.476 1.00 97.00 83 TYR A O 1
ATOM 669 N N . PHE A 1 84 ? -8.161 -2.970 5.326 1.00 96.88 84 PHE A N 1
ATOM 670 C CA . PHE A 1 84 ? -8.389 -3.294 6.730 1.00 96.88 84 PHE A CA 1
ATOM 671 C C . PHE A 1 84 ? -8.482 -4.807 6.881 1.00 96.88 84 PHE A C 1
ATOM 673 O O . PHE A 1 84 ? -9.448 -5.436 6.454 1.00 96.88 84 PHE A O 1
ATOM 680 N N . GLN A 1 85 ? -7.474 -5.408 7.504 1.00 95.56 85 GLN A N 1
ATOM 681 C CA . GLN A 1 85 ? -7.450 -6.846 7.718 1.00 95.56 85 GLN A CA 1
ATOM 682 C C . GLN A 1 85 ? -8.520 -7.259 8.732 1.00 95.56 85 GLN A C 1
ATOM 684 O O . GLN A 1 85 ? -8.657 -6.638 9.779 1.00 95.56 85 GLN A O 1
ATOM 689 N N . GLY A 1 86 ? -9.257 -8.334 8.455 1.00 92.94 86 GLY A N 1
ATOM 690 C CA . GLY A 1 86 ? -10.178 -8.962 9.410 1.00 92.94 86 GLY A CA 1
ATOM 691 C C . GLY A 1 86 ? -11.544 -8.285 9.559 1.00 92.94 86 GLY A C 1
ATOM 692 O O . GLY A 1 86 ? -12.519 -8.990 9.787 1.00 92.94 86 GLY A O 1
ATOM 693 N N . ASN A 1 87 ? -11.651 -6.970 9.357 1.00 93.88 87 ASN A N 1
ATOM 694 C CA . ASN A 1 87 ? -12.912 -6.228 9.459 1.00 93.88 87 ASN A CA 1
ATOM 695 C C . ASN A 1 87 ? -13.299 -5.581 8.124 1.00 93.88 87 ASN A C 1
ATOM 697 O O . ASN A 1 87 ? -12.473 -5.342 7.248 1.00 93.88 87 ASN A O 1
ATOM 701 N N . ARG A 1 88 ? -14.589 -5.276 7.966 1.00 95.06 88 ARG A N 1
ATOM 702 C CA . ARG A 1 88 ? -15.147 -4.639 6.764 1.00 95.06 88 ARG A CA 1
ATOM 703 C C . ARG A 1 88 ? -15.800 -3.316 7.126 1.00 95.06 88 ARG A C 1
ATOM 705 O O . ARG A 1 88 ? -16.309 -3.143 8.228 1.00 95.06 88 ARG A O 1
ATOM 712 N N . PHE A 1 89 ? -15.848 -2.405 6.167 1.00 96.00 89 PHE A N 1
ATOM 713 C CA . PHE A 1 89 ? -16.523 -1.123 6.295 1.00 96.00 89 PHE A CA 1
ATOM 714 C C . PHE A 1 89 ? -17.583 -0.939 5.208 1.00 96.00 89 PHE A C 1
ATOM 716 O O . PHE A 1 89 ? -17.618 -1.626 4.183 1.00 96.00 89 PHE A O 1
ATOM 723 N N . ILE A 1 90 ? -18.466 0.021 5.445 1.00 96.94 90 ILE A N 1
ATOM 724 C CA . ILE A 1 90 ? -19.469 0.494 4.506 1.00 96.94 90 ILE A CA 1
ATOM 725 C C . ILE A 1 90 ? -18.999 1.823 3.918 1.00 96.94 90 ILE A C 1
ATOM 727 O O . ILE A 1 90 ? -18.687 2.775 4.634 1.00 96.94 90 ILE A O 1
ATOM 731 N N . TYR A 1 91 ? -18.993 1.893 2.591 1.00 96.25 91 TYR A N 1
ATOM 732 C CA . TYR A 1 91 ? -18.762 3.108 1.825 1.00 96.25 91 TYR A CA 1
ATOM 733 C C . TYR A 1 91 ? -19.834 3.219 0.745 1.00 96.25 91 TYR A C 1
ATOM 735 O O . TYR A 1 91 ? -19.980 2.320 -0.084 1.00 96.25 91 TYR A O 1
ATOM 743 N N . ARG A 1 92 ? -20.610 4.312 0.755 1.00 93.25 92 ARG A N 1
ATOM 744 C CA . ARG A 1 92 ? -21.718 4.542 -0.195 1.00 93.25 92 ARG A CA 1
ATOM 745 C C . ARG A 1 92 ? -22.637 3.316 -0.337 1.00 93.25 92 ARG A C 1
ATOM 747 O O . ARG A 1 92 ? -22.837 2.821 -1.442 1.00 93.25 92 ARG A O 1
ATOM 754 N N . GLN A 1 93 ? -23.129 2.797 0.792 1.00 93.62 93 GLN A N 1
ATOM 755 C CA . GLN A 1 93 ? -24.004 1.610 0.884 1.00 93.62 93 GLN A CA 1
ATOM 756 C C . GLN A 1 93 ? -23.390 0.289 0.384 1.00 93.62 93 GLN A C 1
ATOM 758 O O . GLN A 1 93 ? -24.057 -0.741 0.384 1.00 93.62 93 GLN A O 1
ATOM 763 N N . ASN A 1 94 ? -22.113 0.286 0.002 1.00 95.56 94 ASN A N 1
ATOM 764 C CA . ASN A 1 94 ? -21.402 -0.908 -0.422 1.00 95.56 94 ASN A CA 1
ATOM 765 C C . ASN A 1 94 ? -20.44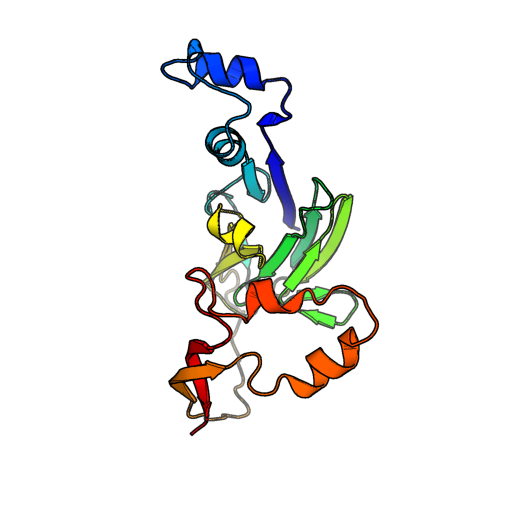6 -1.362 0.672 1.00 95.56 94 ASN A C 1
ATOM 767 O O . ASN A 1 94 ? -19.754 -0.550 1.286 1.00 95.56 94 ASN A O 1
ATOM 771 N N . ARG A 1 95 ? -20.386 -2.674 0.887 1.00 95.81 95 ARG A N 1
ATOM 772 C CA . ARG A 1 95 ? -19.478 -3.284 1.853 1.00 95.81 95 ARG A CA 1
ATOM 773 C C . ARG A 1 95 ? -18.157 -3.629 1.186 1.00 95.81 95 ARG A C 1
ATOM 775 O O . ARG A 1 95 ? -18.154 -4.290 0.150 1.00 95.81 95 ARG A O 1
ATOM 782 N N . ARG A 1 96 ? -17.059 -3.156 1.769 1.00 95.88 96 ARG A N 1
ATOM 783 C CA . ARG A 1 96 ? -15.690 -3.315 1.269 1.00 95.88 96 ARG A CA 1
ATOM 784 C C . ARG A 1 96 ? -14.733 -3.505 2.444 1.00 95.88 96 ARG A C 1
ATOM 786 O O . ARG A 1 96 ? -15.062 -3.175 3.577 1.00 95.88 96 ARG A O 1
ATOM 793 N N . ASP A 1 97 ? -13.566 -4.054 2.170 1.00 95.50 97 ASP A N 1
ATOM 794 C CA . ASP A 1 97 ? -12.422 -4.156 3.087 1.00 95.50 97 ASP A CA 1
ATOM 795 C C . ASP A 1 97 ? -11.250 -3.273 2.636 1.00 95.50 97 ASP A C 1
ATOM 797 O O . ASP A 1 97 ? -10.325 -3.014 3.402 1.00 95.50 97 ASP A O 1
ATOM 801 N N . SER A 1 98 ? -11.317 -2.776 1.400 1.00 95.75 98 SER A N 1
ATOM 802 C CA . SER A 1 98 ? -10.293 -1.970 0.761 1.00 95.75 98 SER A CA 1
ATOM 803 C C . SER A 1 98 ? -10.877 -0.755 0.043 1.00 95.75 98 SER A C 1
ATOM 805 O O . SER A 1 98 ? -11.987 -0.788 -0.506 1.00 95.75 98 SER A O 1
ATOM 807 N N . ILE A 1 99 ? -10.140 0.354 0.074 1.00 95.12 99 ILE A N 1
ATOM 808 C CA . ILE A 1 99 ? -10.498 1.591 -0.622 1.00 95.12 99 ILE A CA 1
ATOM 809 C C . ILE A 1 99 ? -9.247 2.344 -1.063 1.00 95.12 99 ILE A C 1
ATOM 811 O O . ILE A 1 99 ? -8.344 2.607 -0.269 1.00 95.12 99 ILE A O 1
ATOM 815 N N . SER A 1 100 ? -9.215 2.698 -2.344 1.00 93.50 100 SER A N 1
ATOM 816 C CA . SER A 1 100 ? -8.165 3.533 -2.917 1.00 93.50 100 SER A CA 1
ATOM 817 C C . SER A 1 100 ? -8.416 5.002 -2.603 1.00 93.50 100 SER A C 1
ATOM 819 O O . SER A 1 100 ? -9.539 5.492 -2.734 1.00 93.50 100 SER A O 1
ATOM 821 N N . VAL A 1 101 ? -7.360 5.690 -2.196 1.00 90.88 101 VAL A N 1
ATOM 822 C CA . VAL A 1 101 ? -7.292 7.131 -1.986 1.00 90.88 101 VAL A CA 1
ATOM 823 C C . VAL A 1 101 ? -6.173 7.677 -2.869 1.00 90.88 101 VAL A C 1
ATOM 825 O O . VAL A 1 101 ? -5.120 7.064 -3.015 1.00 90.88 101 VAL A O 1
ATOM 828 N N . PHE A 1 102 ? -6.428 8.820 -3.489 1.00 88.75 102 PHE A N 1
ATOM 829 C CA . PHE A 1 102 ? -5.484 9.503 -4.371 1.00 88.75 102 PHE A CA 1
ATOM 830 C C . PHE A 1 102 ? -5.070 10.828 -3.727 1.00 88.75 102 PHE A C 1
ATOM 832 O O . PHE A 1 102 ? -5.771 11.287 -2.816 1.00 88.75 102 PHE A O 1
ATOM 839 N N . PRO A 1 103 ? -3.989 11.472 -4.192 1.00 89.00 103 PRO A N 1
ATOM 840 C CA . PRO A 1 103 ? -3.584 12.771 -3.677 1.00 89.00 103 PRO A CA 1
ATOM 841 C C . PRO A 1 103 ? -4.746 13.768 -3.611 1.00 89.00 103 PRO A C 1
ATOM 843 O O . PRO A 1 103 ? -5.497 13.941 -4.571 1.00 89.00 103 PRO A O 1
ATOM 846 N N . HIS A 1 104 ? -4.902 14.400 -2.447 1.00 88.19 104 HIS A N 1
ATOM 847 C CA . HIS A 1 104 ? -5.959 15.366 -2.117 1.00 88.19 104 HIS A CA 1
ATOM 848 C C . HIS A 1 104 ? -7.390 14.801 -2.111 1.00 88.19 104 HIS A C 1
ATOM 850 O O . HIS A 1 104 ? -8.350 15.548 -1.906 1.00 88.19 104 HIS A O 1
ATOM 856 N N . ILE A 1 105 ? -7.562 13.488 -2.275 1.00 88.75 105 ILE A N 1
ATOM 857 C CA . ILE A 1 105 ? -8.854 12.821 -2.127 1.00 88.75 105 ILE A CA 1
ATOM 858 C C . ILE A 1 105 ? -8.991 12.307 -0.698 1.00 88.75 105 ILE A C 1
ATOM 860 O O . ILE A 1 105 ? -8.097 11.664 -0.146 1.00 88.75 105 ILE A O 1
ATOM 864 N N . SER A 1 106 ? -10.160 12.562 -0.109 1.00 93.00 106 SER A N 1
ATOM 865 C CA . SER A 1 106 ? -10.549 11.996 1.176 1.00 93.00 106 SER A CA 1
ATOM 866 C C . SER A 1 106 ? -11.856 11.215 1.081 1.00 93.00 106 SER A C 1
ATOM 868 O O . SER A 1 106 ? -12.771 11.523 0.306 1.00 93.00 106 SER A O 1
ATOM 870 N N . HIS A 1 107 ? -11.945 10.165 1.884 1.00 95.12 107 HIS A N 1
ATOM 871 C CA . HIS A 1 107 ? -13.111 9.313 2.022 1.00 95.12 107 HIS A CA 1
ATOM 872 C C . HIS A 1 107 ? -13.431 9.133 3.497 1.00 95.12 107 HIS A C 1
ATOM 874 O O . HIS A 1 107 ? -12.547 8.938 4.320 1.00 95.12 107 HIS A O 1
ATOM 880 N N . THR A 1 108 ? -14.714 9.181 3.834 1.00 96.62 108 THR A N 1
ATOM 881 C CA . THR A 1 108 ? -15.184 8.764 5.155 1.00 96.62 108 THR A CA 1
ATOM 882 C C . THR A 1 108 ? -15.904 7.437 4.999 1.00 96.62 108 THR A C 1
ATOM 884 O O . THR A 1 108 ? -16.812 7.323 4.172 1.00 96.62 108 THR A O 1
ATOM 887 N N . VAL A 1 109 ? -15.478 6.435 5.761 1.00 96.88 109 VAL A N 1
ATOM 888 C CA . VAL A 1 109 ? -16.076 5.098 5.778 1.00 96.88 109 VAL A CA 1
ATOM 889 C C . VAL A 1 109 ? -16.533 4.755 7.188 1.00 96.88 109 VAL A C 1
ATOM 891 O O . VAL A 1 109 ? -15.956 5.223 8.169 1.00 96.88 109 VAL A O 1
ATOM 894 N N . THR A 1 110 ? -17.575 3.938 7.293 1.00 97.19 110 THR A N 1
ATOM 895 C CA . THR A 1 110 ? -18.116 3.505 8.584 1.00 97.19 110 THR A CA 1
ATOM 896 C C . THR A 1 110 ? -17.841 2.025 8.771 1.00 97.19 110 THR A C 1
ATOM 898 O O . THR A 1 110 ? -18.209 1.216 7.924 1.00 97.19 110 THR A O 1
ATOM 901 N N . MET A 1 111 ? -17.192 1.669 9.869 1.00 96.25 111 MET A N 1
ATOM 902 C CA . MET A 1 111 ? -16.855 0.301 10.239 1.00 96.25 111 MET A CA 1
ATOM 903 C C . MET A 1 111 ? -17.601 -0.077 11.515 1.00 96.25 111 MET A C 1
ATOM 905 O O . MET A 1 111 ? -17.671 0.716 12.447 1.00 96.25 111 MET A O 1
ATOM 909 N N . GLU A 1 112 ? -18.120 -1.297 11.557 1.00 94.81 112 GLU A N 1
ATOM 910 C CA . GLU A 1 112 ? -18.609 -1.934 12.777 1.00 94.81 112 GLU A CA 1
ATOM 911 C C . GLU A 1 112 ? -17.799 -3.226 12.938 1.00 94.81 112 GLU A C 1
ATOM 913 O O . GLU A 1 112 ? -18.029 -4.178 12.189 1.00 94.81 112 GLU A O 1
ATOM 918 N N . PRO A 1 113 ? -16.767 -3.242 13.800 1.00 92.75 113 PRO A N 1
ATOM 919 C CA . PRO A 1 113 ? -15.836 -4.354 13.866 1.00 92.75 113 PRO A CA 1
ATOM 920 C C . PRO A 1 113 ? -16.503 -5.562 14.528 1.00 92.75 113 PRO A C 1
ATOM 922 O O . PRO A 1 113 ? -16.972 -5.492 15.668 1.00 92.75 113 PRO A O 1
ATOM 925 N N . ASP A 1 114 ? -16.537 -6.684 13.815 1.00 88.44 114 ASP A N 1
ATOM 926 C CA . ASP A 1 114 ? -17.173 -7.929 14.252 1.00 88.44 114 ASP A CA 1
ATOM 927 C C . ASP A 1 114 ? -16.170 -8.906 14.884 1.00 88.44 114 ASP A C 1
ATOM 929 O O . ASP A 1 114 ? -16.540 -9.725 15.732 1.00 88.44 114 ASP A O 1
ATOM 933 N N . SER A 1 115 ? -14.888 -8.763 14.558 1.00 89.56 115 SER A N 1
ATOM 934 C CA . SER A 1 115 ? -13.816 -9.663 14.969 1.00 89.56 115 SER A CA 1
ATOM 935 C C . SER A 1 115 ? -12.920 -8.988 16.006 1.00 89.56 115 SER A C 1
ATOM 937 O O . SER A 1 115 ? -12.455 -7.871 15.798 1.00 89.56 115 SER A O 1
ATOM 939 N N . MET A 1 116 ? -12.677 -9.655 17.141 1.00 91.44 116 MET A N 1
ATOM 940 C CA . MET A 1 116 ? -11.763 -9.157 18.183 1.00 91.44 116 MET A CA 1
ATOM 941 C C . MET A 1 116 ? -10.337 -9.609 17.905 1.00 91.44 116 MET A C 1
ATOM 943 O O . MET A 1 116 ? -10.127 -10.711 17.401 1.00 91.44 116 MET A O 1
ATOM 947 N N . GLY A 1 117 ? -9.369 -8.793 18.308 1.00 93.44 117 GLY A N 1
ATOM 948 C CA . GLY A 1 117 ? -7.953 -9.087 18.134 1.00 93.44 117 GLY A CA 1
ATOM 949 C C . GLY A 1 117 ? -7.162 -7.873 17.674 1.00 93.44 117 GLY A C 1
ATOM 950 O O . GLY A 1 117 ? -7.676 -6.755 17.612 1.00 93.44 117 GLY A O 1
ATOM 951 N N . GLN A 1 118 ? -5.894 -8.117 17.371 1.00 95.25 118 GLN A N 1
ATOM 952 C CA . GLN A 1 118 ? -5.019 -7.151 16.727 1.00 95.25 118 GLN A CA 1
ATOM 953 C C . GLN A 1 118 ? -4.992 -7.441 15.226 1.00 95.25 118 GLN A C 1
ATOM 955 O O . GLN A 1 118 ? -4.803 -8.585 14.814 1.00 95.25 118 GLN A O 1
ATOM 960 N N . PHE A 1 119 ? -5.193 -6.402 14.429 1.00 96.19 119 PHE A N 1
ATOM 961 C CA . PHE A 1 119 ? -5.262 -6.456 12.975 1.00 96.19 119 PHE A CA 1
ATOM 962 C C . PHE A 1 119 ? -4.400 -5.349 12.375 1.00 96.19 119 PHE A C 1
ATOM 964 O O . PHE A 1 119 ? -4.069 -4.380 13.058 1.00 96.19 119 PHE A O 1
ATOM 971 N N . GLU A 1 120 ? -4.084 -5.454 11.088 1.00 95.94 120 GLU A N 1
ATOM 972 C CA . GLU A 1 120 ? -3.376 -4.398 10.369 1.00 95.94 120 GLU A CA 1
ATOM 973 C C . GLU A 1 120 ? -4.316 -3.595 9.459 1.00 95.94 120 GLU A C 1
ATOM 975 O O . GLU A 1 120 ? -5.220 -4.132 8.811 1.00 95.94 120 GLU A O 1
ATOM 980 N N . VAL A 1 121 ? -4.071 -2.288 9.387 1.00 96.44 121 VAL A N 1
ATOM 981 C CA . VAL A 1 121 ? -4.459 -1.450 8.254 1.00 96.44 121 VAL A CA 1
ATOM 982 C C . VAL A 1 121 ? -3.207 -1.187 7.427 1.00 96.44 121 VAL A C 1
ATOM 984 O O . VAL A 1 121 ? -2.204 -0.680 7.931 1.00 96.44 121 VAL A O 1
ATOM 987 N N . VAL A 1 122 ? -3.243 -1.573 6.156 1.00 96.00 122 VAL A N 1
ATOM 988 C CA . VAL A 1 122 ? -2.063 -1.562 5.281 1.00 96.00 122 VAL A CA 1
ATOM 989 C C . VAL A 1 122 ? -2.372 -0.912 3.947 1.00 96.00 122 VAL A C 1
ATOM 991 O O . VAL A 1 122 ? -3.529 -0.865 3.527 1.00 96.00 122 VAL A O 1
ATOM 994 N N . SER A 1 123 ? -1.334 -0.467 3.246 1.00 94.12 123 SER A N 1
ATOM 995 C CA . SER A 1 123 ? -1.453 -0.237 1.810 1.00 94.12 123 SER A CA 1
ATOM 996 C C . SER A 1 123 ? -1.456 -1.571 1.065 1.00 94.12 123 SER A C 1
ATOM 998 O O . SER A 1 123 ? -0.536 -2.369 1.215 1.00 94.12 123 SER A O 1
ATOM 1000 N N . ALA A 1 124 ? -2.477 -1.830 0.249 1.00 91.00 124 ALA A N 1
ATOM 1001 C CA . ALA A 1 124 ? -2.551 -3.022 -0.598 1.00 91.00 124 ALA A CA 1
ATOM 1002 C C . ALA A 1 124 ? -1.541 -2.984 -1.764 1.00 91.00 124 ALA A C 1
ATOM 1004 O O . ALA A 1 124 ? -1.294 -4.004 -2.408 1.00 91.00 124 ALA A O 1
ATOM 1005 N N . THR A 1 125 ? -0.949 -1.818 -2.035 1.00 91.06 125 THR A N 1
ATOM 1006 C CA . THR A 1 125 ? 0.132 -1.656 -3.009 1.00 91.06 125 THR A CA 1
ATOM 1007 C C . THR A 1 125 ? 1.416 -2.274 -2.446 1.00 91.06 125 THR A C 1
ATOM 1009 O O . THR A 1 125 ? 1.903 -1.856 -1.397 1.00 91.06 125 THR A O 1
ATOM 1012 N N . LEU A 1 126 ? 1.973 -3.272 -3.147 1.00 91.31 126 LEU A N 1
ATOM 1013 C CA . LEU A 1 126 ? 3.087 -4.100 -2.657 1.00 91.31 126 LEU A CA 1
ATOM 1014 C C . LEU A 1 126 ? 4.325 -3.289 -2.258 1.00 91.31 126 LEU A C 1
ATOM 1016 O O . LEU A 1 126 ? 4.958 -3.605 -1.254 1.00 91.31 126 LEU A O 1
ATOM 1020 N N . ASP A 1 127 ? 4.668 -2.280 -3.053 1.00 91.50 127 ASP A N 1
ATOM 1021 C CA . ASP A 1 127 ? 5.809 -1.401 -2.806 1.00 91.50 127 ASP A CA 1
ATOM 1022 C C . ASP A 1 127 ? 5.663 -0.666 -1.464 1.00 91.50 127 ASP A C 1
ATOM 1024 O O . ASP A 1 127 ? 6.452 -0.861 -0.540 1.00 91.50 127 ASP A O 1
ATOM 1028 N N . HIS A 1 128 ? 4.545 0.042 -1.292 1.00 93.12 128 HIS A N 1
ATOM 1029 C CA . HIS A 1 128 ? 4.222 0.746 -0.055 1.00 93.12 128 HIS A CA 1
ATOM 1030 C C . HIS A 1 128 ? 4.150 -0.188 1.159 1.00 93.12 128 HIS A C 1
ATOM 1032 O O . HIS A 1 128 ? 4.629 0.166 2.235 1.00 93.12 128 HIS A O 1
ATOM 1038 N N . TYR A 1 129 ? 3.583 -1.389 1.000 1.00 93.81 129 TYR A N 1
ATOM 1039 C CA . TYR A 1 129 ? 3.551 -2.393 2.065 1.00 93.81 129 TYR A CA 1
ATOM 1040 C C . TYR A 1 129 ? 4.962 -2.809 2.499 1.00 93.81 129 TYR A C 1
ATOM 1042 O O . TYR A 1 129 ? 5.263 -2.827 3.695 1.00 93.81 129 TYR A O 1
ATOM 1050 N N . ARG A 1 130 ? 5.837 -3.130 1.536 1.00 93.94 130 ARG A N 1
ATOM 1051 C CA . ARG A 1 130 ? 7.222 -3.551 1.803 1.00 93.94 130 ARG A CA 1
ATOM 1052 C C . ARG A 1 130 ? 8.031 -2.452 2.480 1.00 93.94 130 ARG A C 1
ATOM 1054 O O . ARG A 1 130 ? 8.770 -2.759 3.411 1.00 93.94 130 ARG A O 1
ATOM 1061 N N . ASN A 1 131 ? 7.825 -1.204 2.069 1.00 94.31 131 ASN A N 1
ATOM 1062 C CA . ASN A 1 131 ? 8.533 -0.045 2.608 1.00 94.31 131 ASN A CA 1
ATOM 1063 C C . ASN A 1 131 ? 7.894 0.530 3.888 1.00 94.31 131 ASN A C 1
ATOM 1065 O O . ASN A 1 131 ? 8.314 1.575 4.380 1.00 94.31 131 ASN A O 1
ATOM 1069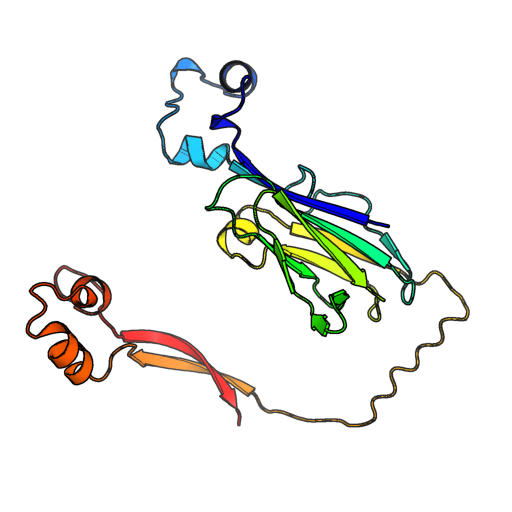 N N . GLY A 1 132 ? 6.909 -0.164 4.472 1.00 94.50 132 GLY A N 1
ATOM 1070 C CA . GLY A 1 132 ? 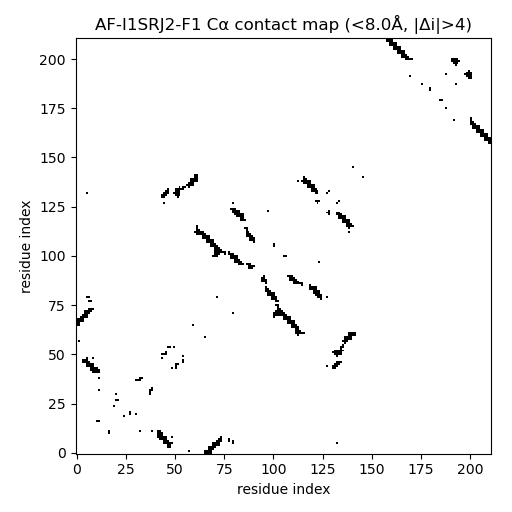6.465 0.086 5.844 1.00 94.50 132 GLY A CA 1
ATOM 1071 C C . GLY A 1 132 ? 5.148 0.843 6.009 1.00 94.50 132 GLY A C 1
ATOM 1072 O O . GLY A 1 132 ? 4.816 1.171 7.150 1.00 94.50 132 GLY A O 1
ATOM 1073 N N . MET A 1 133 ? 4.362 1.060 4.946 1.00 95.88 133 MET A N 1
ATOM 1074 C CA . MET A 1 133 ? 3.037 1.698 5.020 1.00 95.88 133 MET A CA 1
ATOM 1075 C C . MET A 1 133 ? 1.989 0.742 5.598 1.00 95.88 133 MET A C 1
ATOM 1077 O O . MET A 1 133 ? 1.145 0.175 4.895 1.00 95.88 133 MET A O 1
ATOM 1081 N N . ARG A 1 134 ? 2.079 0.544 6.911 1.00 96.06 134 ARG A N 1
ATOM 1082 C CA . ARG A 1 134 ? 1.216 -0.326 7.705 1.00 96.06 134 ARG A CA 1
ATOM 1083 C C . ARG A 1 134 ? 1.128 0.157 9.148 1.00 96.06 134 ARG A C 1
ATOM 1085 O O . ARG A 1 134 ? 2.087 0.718 9.687 1.00 96.06 134 ARG A O 1
ATOM 1092 N N . ALA A 1 135 ? -0.032 -0.066 9.751 1.00 96.81 135 ALA A N 1
ATOM 1093 C CA . ALA A 1 135 ? -0.301 0.224 11.147 1.00 96.81 135 ALA A CA 1
ATOM 1094 C C . ALA A 1 135 ? -1.171 -0.863 11.779 1.00 96.81 135 ALA A C 1
ATOM 1096 O O . ALA A 1 135 ? -2.031 -1.447 11.122 1.00 96.81 135 ALA A O 1
ATOM 1097 N N . ASN A 1 136 ? -0.994 -1.080 13.080 1.00 96.50 136 ASN A N 1
ATOM 1098 C CA . ASN A 1 136 ? -1.842 -1.978 13.855 1.00 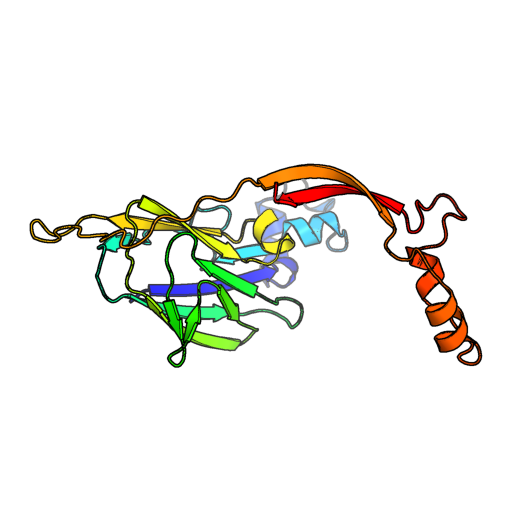96.50 136 ASN A CA 1
ATOM 1099 C C . ASN A 1 136 ? -3.077 -1.241 14.372 1.00 96.50 136 ASN A C 1
ATOM 1101 O O . ASN A 1 136 ? -2.973 -0.105 14.825 1.00 96.50 136 ASN A O 1
ATOM 1105 N N . TYR A 1 137 ? -4.217 -1.923 14.398 1.00 96.44 137 TYR A N 1
ATOM 1106 C CA . TYR A 1 137 ? -5.386 -1.518 15.167 1.00 96.44 137 TYR A CA 1
ATOM 1107 C C . TYR A 1 137 ? -5.919 -2.690 15.994 1.00 96.44 137 TYR A C 1
ATOM 1109 O O . TYR A 1 137 ? -5.829 -3.853 15.599 1.00 96.44 137 TYR A O 1
ATOM 1117 N N . THR A 1 138 ? -6.469 -2.385 17.164 1.00 96.25 138 THR A N 1
ATOM 1118 C CA . THR A 1 138 ? -6.923 -3.383 18.134 1.00 96.25 138 THR A CA 1
ATOM 1119 C C . THR A 1 138 ? -8.417 -3.244 18.371 1.00 96.25 138 THR A C 1
ATOM 1121 O O . THR A 1 138 ? -8.912 -2.163 18.701 1.00 96.25 138 THR A O 1
ATOM 1124 N N . VAL A 1 139 ? -9.125 -4.362 18.237 1.00 95.44 139 VAL A N 1
ATOM 1125 C CA . VAL A 1 139 ? -10.545 -4.486 18.562 1.00 95.44 139 VAL A CA 1
ATOM 1126 C C . VAL A 1 139 ? -10.682 -5.245 19.875 1.00 95.44 139 VAL A C 1
ATOM 1128 O O . VAL A 1 139 ? -10.364 -6.434 19.961 1.00 95.44 139 VAL A O 1
ATOM 1131 N N . GLU A 1 140 ? -11.171 -4.554 20.899 1.00 93.19 140 GLU A N 1
ATOM 1132 C CA . GLU A 1 140 ? -11.263 -5.061 22.266 1.00 93.19 140 GLU A CA 1
ATOM 1133 C C . GLU A 1 140 ? -12.703 -5.340 22.688 1.00 93.19 140 GLU A C 1
ATOM 1135 O O . GLU A 1 140 ? -13.678 -4.831 22.127 1.00 93.19 140 GLU A O 1
ATOM 1140 N N . LYS A 1 141 ? -12.834 -6.153 23.736 1.00 90.25 141 LYS A N 1
ATOM 1141 C CA . LYS A 1 141 ? -14.109 -6.371 24.406 1.00 90.25 141 LYS A CA 1
ATOM 1142 C C . LYS A 1 141 ? -14.313 -5.298 25.471 1.00 90.25 141 LYS A C 1
ATOM 1144 O O . LYS A 1 141 ? -13.706 -5.372 26.534 1.00 90.25 141 LYS A O 1
ATOM 1149 N N . CYS A 1 142 ? -15.215 -4.355 25.219 1.00 88.44 142 CYS A N 1
ATOM 1150 C CA . CYS A 1 142 ? -15.506 -3.273 26.165 1.00 88.44 142 CYS A CA 1
ATOM 1151 C C . CYS A 1 142 ? -16.787 -3.494 26.989 1.00 88.44 142 CYS A C 1
ATOM 1153 O O . CYS A 1 142 ? -16.971 -2.851 28.019 1.00 88.44 142 CYS A O 1
ATOM 1155 N N . GLY A 1 143 ? -17.677 -4.408 26.572 1.00 80.75 143 GLY A N 1
ATOM 1156 C CA . GLY A 1 143 ? -18.974 -4.641 27.220 1.00 80.75 143 GLY A CA 1
ATOM 1157 C C . GLY A 1 143 ? -19.179 -6.066 27.746 1.00 80.75 143 GLY A C 1
ATOM 1158 O O . GLY A 1 143 ? -18.921 -7.050 27.050 1.00 80.75 143 GLY A O 1
ATOM 1159 N N . LEU A 1 144 ? -19.737 -6.185 28.958 1.00 64.94 144 LEU A N 1
ATOM 1160 C CA . LEU A 1 144 ? -20.170 -7.457 29.568 1.00 64.94 144 LEU A CA 1
ATOM 1161 C C . LEU A 1 144 ? -21.330 -8.121 28.801 1.00 64.94 144 LEU A C 1
ATOM 1163 O O . LEU A 1 144 ? -21.403 -9.347 28.739 1.00 64.94 144 LEU A O 1
ATOM 1167 N N . PHE A 1 145 ? -22.204 -7.317 28.185 1.00 61.84 145 PHE A N 1
ATOM 1168 C CA . PHE A 1 145 ? -23.410 -7.768 27.476 1.00 61.84 145 PHE A CA 1
ATOM 1169 C C . PHE A 1 145 ? -23.232 -7.967 25.966 1.00 61.84 145 PHE A C 1
ATOM 1171 O O . PHE A 1 145 ? -24.199 -8.299 25.282 1.00 61.84 145 PHE A O 1
ATOM 1178 N N . GLN A 1 146 ? -22.014 -7.834 25.432 1.00 61.22 146 GLN A N 1
ATOM 1179 C CA . GLN A 1 146 ? -21.718 -8.240 24.056 1.00 61.22 146 GLN A CA 1
ATOM 1180 C C . GLN A 1 146 ? -21.675 -9.772 23.973 1.00 61.22 146 GLN A C 1
ATOM 1182 O O . GLN A 1 146 ? -20.615 -10.399 23.958 1.00 61.22 146 GLN A O 1
ATOM 1187 N N . ARG A 1 147 ? -22.860 -10.394 23.994 1.00 54.44 147 ARG A N 1
ATOM 1188 C CA . ARG A 1 147 ? -23.045 -11.818 23.711 1.00 54.44 147 ARG A CA 1
ATOM 1189 C C . ARG A 1 147 ? -22.768 -12.049 22.227 1.00 54.44 147 ARG A C 1
ATOM 1191 O O . ARG A 1 147 ? -23.509 -11.581 21.370 1.00 54.44 147 ARG A O 1
ATOM 1198 N N . GLN A 1 148 ? -21.694 -12.780 21.943 1.00 57.41 148 GLN A N 1
ATOM 1199 C CA . GLN A 1 148 ? -21.392 -13.292 20.611 1.00 57.41 148 GLN A CA 1
ATOM 1200 C C . GLN A 1 148 ? -22.436 -14.334 20.214 1.00 57.41 148 GLN A C 1
ATOM 1202 O O . GLN A 1 148 ? -22.544 -15.383 20.843 1.00 57.41 148 GLN A O 1
ATOM 1207 N N . GLY A 1 149 ? -23.174 -14.048 19.149 1.00 57.12 149 GLY A N 1
ATOM 1208 C CA . GLY A 1 149 ? -23.893 -15.051 18.383 1.00 57.12 149 GLY A CA 1
ATOM 1209 C C . GLY A 1 149 ? -23.430 -14.981 16.938 1.00 57.12 149 GLY A C 1
ATOM 1210 O O . GLY A 1 149 ? -24.166 -14.483 16.095 1.00 57.12 149 GLY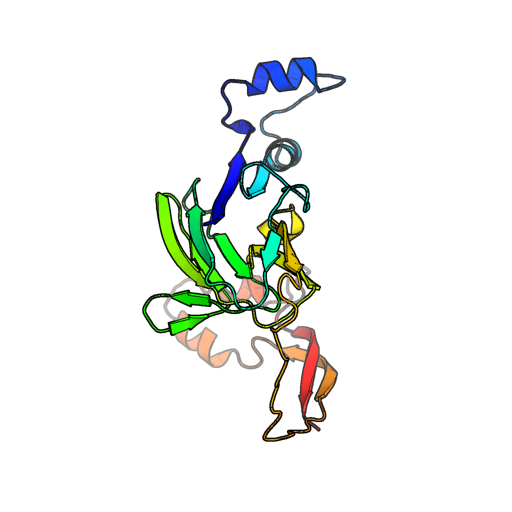 A O 1
ATOM 1211 N N . GLU A 1 150 ? -22.215 -15.444 16.637 1.00 63.12 150 GLU A N 1
ATOM 1212 C CA . GLU A 1 150 ? -21.911 -15.836 15.258 1.00 63.12 150 GLU A CA 1
ATOM 1213 C C . GLU A 1 150 ? -22.716 -17.100 14.976 1.00 63.12 150 GLU A C 1
ATOM 1215 O O . GLU A 1 150 ? -22.302 -18.220 15.272 1.00 63.12 150 GLU A O 1
ATOM 1220 N N . VAL A 1 151 ? -23.937 -16.915 14.479 1.00 66.06 151 VAL A N 1
ATOM 1221 C CA . VAL A 1 151 ? -24.764 -18.039 14.060 1.00 66.06 151 VAL A CA 1
ATOM 1222 C C . VAL A 1 151 ? -24.217 -18.507 12.719 1.00 66.06 151 VAL A C 1
ATOM 1224 O O . VAL A 1 151 ? -24.554 -17.969 11.663 1.00 66.06 151 VAL A O 1
ATOM 1227 N N . MET A 1 152 ? -23.342 -19.510 12.756 1.00 70.81 152 MET A N 1
ATOM 1228 C CA . MET A 1 152 ? -22.925 -20.218 11.554 1.00 70.81 152 MET A CA 1
ATOM 1229 C C . MET A 1 152 ? -24.112 -21.045 11.050 1.00 70.81 152 MET A C 1
ATOM 1231 O O . MET A 1 152 ? -24.339 -22.171 11.477 1.00 70.81 152 MET A O 1
ATOM 1235 N N . LEU A 1 153 ? -24.910 -20.452 10.161 1.00 79.12 153 LEU A N 1
ATOM 1236 C CA . LEU A 1 153 ? -26.109 -21.090 9.607 1.00 79.12 153 LEU A CA 1
ATOM 1237 C C . LEU A 1 153 ? -25.773 -22.224 8.629 1.00 79.12 153 LEU A C 1
ATOM 1239 O O . LEU A 1 153 ? -26.559 -23.150 8.471 1.00 79.12 153 LEU A O 1
ATOM 1243 N N . HIS A 1 154 ? -24.627 -22.135 7.950 1.00 84.75 154 HIS A N 1
ATOM 1244 C CA . HIS A 1 154 ? -24.206 -23.088 6.928 1.00 84.75 154 HIS A CA 1
ATOM 1245 C C . HIS A 1 154 ? -22.698 -23.308 6.999 1.00 84.75 154 HIS A C 1
ATOM 1247 O O . HIS A 1 154 ? -21.933 -22.351 7.112 1.00 84.75 154 HIS A O 1
ATOM 1253 N N . SER A 1 155 ? -22.283 -24.565 6.861 1.00 90.31 155 SER A N 1
ATOM 1254 C CA . SER A 1 155 ? -20.885 -24.940 6.659 1.00 90.31 155 SER A CA 1
ATOM 1255 C C . SER A 1 155 ? -20.663 -25.284 5.187 1.00 90.31 155 SER A C 1
ATOM 1257 O O . SER A 1 155 ? -21.482 -25.972 4.576 1.00 90.31 155 SER A O 1
ATOM 1259 N N . LYS A 1 156 ? -19.570 -24.784 4.606 1.00 92.31 156 LYS A N 1
ATOM 1260 C CA . LYS A 1 156 ? -19.107 -25.150 3.264 1.00 92.31 156 LYS A CA 1
ATOM 1261 C C . LYS A 1 156 ? -17.669 -25.630 3.364 1.00 92.31 156 LYS A C 1
ATOM 1263 O O . LYS A 1 156 ? -16.815 -24.903 3.865 1.00 92.31 156 LYS A O 1
ATOM 1268 N N . THR A 1 157 ? -17.408 -26.826 2.857 1.00 93.94 157 THR A N 1
ATOM 1269 C CA . THR A 1 157 ? -16.067 -27.412 2.813 1.00 93.94 157 THR A CA 1
ATOM 1270 C C . THR A 1 157 ? -15.526 -27.328 1.391 1.00 93.94 157 THR A C 1
ATOM 1272 O O . THR A 1 157 ? -16.210 -27.715 0.447 1.00 93.94 157 THR A O 1
ATOM 1275 N N . TYR A 1 158 ? -14.302 -26.823 1.251 1.00 95.62 158 TYR A N 1
ATOM 1276 C CA . TYR A 1 158 ? -13.558 -26.771 -0.005 1.00 95.62 158 TYR A CA 1
ATOM 1277 C C . TYR A 1 158 ? -12.221 -27.482 0.197 1.00 95.62 158 TYR A C 1
ATOM 1279 O O . TYR A 1 158 ? -11.547 -27.229 1.196 1.00 95.62 158 TYR A O 1
ATOM 1287 N N . TYR A 1 159 ? -11.818 -28.326 -0.750 1.00 96.81 159 TYR A N 1
ATOM 1288 C CA . TYR A 1 159 ? -10.472 -28.890 -0.782 1.00 96.81 159 TYR A CA 1
ATOM 1289 C C . TYR A 1 159 ? -9.662 -28.084 -1.790 1.00 96.81 159 TYR A C 1
ATOM 1291 O O . TYR A 1 159 ? -9.998 -28.036 -2.969 1.00 96.81 159 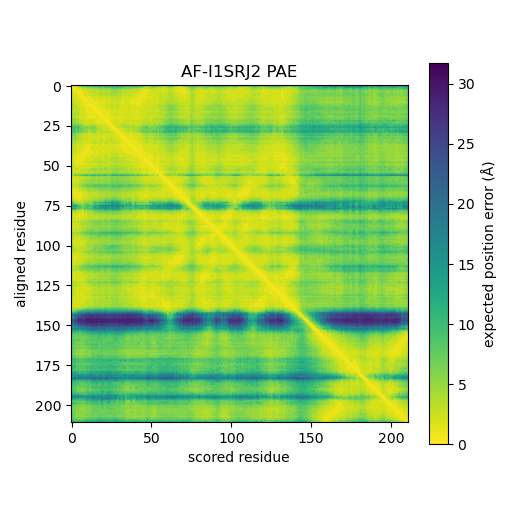TYR A O 1
ATOM 1299 N N . ILE A 1 160 ? -8.641 -27.372 -1.319 1.00 97.31 160 ILE A N 1
ATOM 1300 C CA . ILE A 1 160 ? -7.797 -26.511 -2.151 1.00 97.31 160 ILE A CA 1
ATOM 1301 C C . ILE A 1 160 ? -6.342 -26.863 -1.860 1.00 97.31 160 ILE A C 1
ATOM 1303 O O . ILE A 1 160 ? -5.951 -26.949 -0.698 1.00 97.31 160 ILE A O 1
ATOM 1307 N N . ALA A 1 161 ? -5.539 -27.033 -2.907 1.00 97.44 161 ALA A N 1
ATOM 1308 C CA . ALA A 1 161 ? -4.101 -27.246 -2.807 1.00 97.44 161 ALA A CA 1
ATOM 1309 C C . ALA A 1 161 ? -3.328 -26.163 -3.569 1.00 97.44 161 ALA A C 1
ATOM 1311 O O . ALA A 1 161 ? -3.809 -25.624 -4.570 1.00 97.44 161 ALA A O 1
ATOM 1312 N N . ALA A 1 162 ? -2.120 -25.860 -3.096 1.00 97.62 162 ALA A N 1
ATOM 1313 C CA . ALA A 1 162 ? -1.137 -25.063 -3.819 1.00 97.62 162 ALA A CA 1
ATOM 1314 C C . ALA A 1 162 ? -0.272 -26.007 -4.668 1.00 97.62 162 ALA A C 1
ATOM 1316 O O . ALA A 1 162 ? 0.363 -26.909 -4.126 1.00 97.62 162 ALA A O 1
ATOM 1317 N N . VAL A 1 163 ? -0.283 -25.829 -5.991 1.00 97.94 163 VAL A N 1
ATOM 1318 C CA . VAL A 1 163 ? 0.359 -26.745 -6.947 1.00 97.94 163 VAL A CA 1
ATOM 1319 C C . VAL A 1 163 ? 1.357 -25.989 -7.814 1.00 97.94 163 VAL A C 1
ATOM 1321 O O . VAL A 1 163 ? 1.037 -24.921 -8.341 1.00 97.94 163 VAL A O 1
ATOM 1324 N N . GLU A 1 164 ? 2.552 -26.558 -7.978 1.00 98.06 164 GLU A N 1
ATOM 1325 C CA . GLU A 1 164 ? 3.546 -26.072 -8.934 1.00 98.06 164 GLU A CA 1
ATOM 1326 C C . GLU A 1 164 ? 3.161 -26.440 -10.366 1.00 98.06 164 GLU A C 1
ATOM 1328 O O . GLU A 1 164 ? 2.868 -27.598 -10.660 1.00 98.06 164 GLU A O 1
ATOM 1333 N N . ILE A 1 165 ? 3.203 -25.461 -11.264 1.00 97.44 165 ILE A N 1
ATOM 1334 C CA . ILE A 1 165 ? 2.977 -25.653 -12.696 1.00 97.44 165 ILE A CA 1
ATOM 1335 C C . ILE A 1 165 ? 3.938 -24.792 -13.512 1.00 97.44 165 ILE A C 1
ATOM 1337 O O . ILE A 1 165 ? 4.344 -23.710 -13.078 1.00 97.44 165 ILE A O 1
ATOM 1341 N N . ASP A 1 166 ? 4.238 -25.237 -14.727 1.00 97.56 166 ASP A N 1
ATOM 1342 C CA . ASP A 1 166 ? 4.855 -24.386 -15.740 1.00 97.56 166 ASP A CA 1
ATOM 1343 C C . ASP A 1 166 ? 3.762 -23.532 -16.389 1.00 97.56 166 ASP A C 1
ATOM 1345 O O . ASP A 1 166 ? 2.878 -24.033 -17.086 1.00 97.56 166 ASP A O 1
ATOM 1349 N N . TRP A 1 167 ? 3.784 -22.230 -16.108 1.00 97.50 167 TRP A N 1
ATOM 1350 C CA . TRP A 1 167 ? 2.803 -21.279 -16.612 1.00 97.50 167 TRP A CA 1
ATOM 1351 C C . TRP A 1 167 ? 3.353 -20.536 -17.826 1.00 97.50 167 TRP A C 1
ATOM 1353 O O . TRP A 1 167 ? 4.303 -19.761 -17.705 1.00 97.50 167 TRP A O 1
ATOM 1363 N N . ASP A 1 168 ? 2.725 -20.739 -18.982 1.00 97.00 168 ASP A N 1
ATOM 1364 C CA . ASP A 1 168 ? 2.991 -19.970 -20.198 1.00 97.00 168 ASP A CA 1
ATOM 1365 C C . ASP A 1 168 ? 2.006 -18.800 -20.296 1.00 97.00 168 ASP A C 1
ATOM 1367 O O . ASP A 1 168 ? 0.794 -19.002 -20.380 1.00 97.00 168 ASP A O 1
ATOM 1371 N N . TYR A 1 169 ? 2.517 -17.570 -20.259 1.00 95.81 169 TYR A N 1
ATOM 1372 C CA . TYR A 1 169 ? 1.695 -16.364 -20.377 1.00 95.81 169 TYR A CA 1
ATOM 1373 C C . TYR A 1 169 ? 1.202 -16.102 -21.803 1.00 95.81 169 TYR A C 1
ATOM 1375 O O . TYR A 1 169 ? 0.188 -15.427 -21.971 1.00 95.81 169 TYR A O 1
ATOM 1383 N N . SER A 1 170 ? 1.909 -16.606 -22.818 1.00 95.56 170 SER A N 1
ATOM 1384 C CA . SER A 1 170 ? 1.570 -16.407 -24.231 1.00 95.56 170 SER A CA 1
ATOM 1385 C C . SER A 1 170 ? 1.788 -17.706 -25.015 1.00 95.56 170 SER A C 1
ATOM 1387 O O . SER A 1 170 ? 2.674 -17.789 -25.868 1.00 95.56 170 SER A O 1
ATOM 1389 N N . PRO A 1 171 ? 0.985 -18.752 -24.734 1.00 94.94 171 PRO A N 1
ATOM 1390 C CA . PRO A 1 171 ? 1.147 -20.058 -25.371 1.00 94.94 171 PRO A CA 1
ATOM 1391 C C . PRO A 1 171 ? 0.842 -20.020 -26.873 1.00 94.94 171 PRO A C 1
ATOM 1393 O O . PRO A 1 171 ? 1.317 -20.871 -27.622 1.00 94.94 171 PRO A O 1
ATOM 1396 N N . ASN A 1 172 ? 0.049 -19.040 -27.320 1.00 94.44 172 ASN A N 1
ATOM 1397 C CA . ASN A 1 172 ? -0.244 -18.795 -28.724 1.00 94.44 172 ASN A CA 1
ATOM 1398 C C . ASN A 1 172 ? -0.017 -17.315 -29.066 1.00 94.44 172 ASN A C 1
ATOM 1400 O O . ASN A 1 172 ? -0.652 -16.435 -28.487 1.00 94.44 172 ASN A O 1
ATOM 1404 N N . ARG A 1 173 ? 0.850 -17.062 -30.052 1.00 90.75 173 ARG A N 1
ATOM 1405 C CA . ARG A 1 173 ? 1.253 -15.721 -30.501 1.00 90.75 173 ARG A CA 1
ATOM 1406 C C . ARG A 1 173 ? 0.574 -15.268 -31.799 1.00 90.75 173 ARG A C 1
ATOM 1408 O O . ARG A 1 173 ? 0.914 -14.209 -32.317 1.00 90.75 173 ARG A O 1
ATOM 1415 N N . THR A 1 174 ? -0.386 -16.027 -32.339 1.00 93.12 174 THR A N 1
ATOM 1416 C CA . THR A 1 174 ? -1.082 -15.641 -33.584 1.00 93.12 174 THR A CA 1
ATOM 1417 C C . THR A 1 174 ? -1.815 -14.312 -33.439 1.00 93.12 174 THR A C 1
ATOM 1419 O O . THR A 1 174 ? -1.698 -13.456 -34.308 1.00 93.12 174 THR A O 1
ATOM 1422 N N . TRP A 1 175 ? -2.505 -14.106 -32.316 1.00 91.00 175 TRP A N 1
ATOM 1423 C CA . TRP A 1 175 ? -3.248 -12.872 -32.056 1.00 91.00 175 TRP A CA 1
ATOM 1424 C C . TRP A 1 175 ? -2.331 -11.643 -31.984 1.00 91.00 175 TRP A C 1
ATOM 1426 O O . TRP A 1 175 ? -2.614 -10.618 -32.595 1.00 91.00 175 TRP A O 1
ATOM 1436 N N . GLU A 1 176 ? -1.200 -11.763 -31.285 1.00 91.44 176 GLU A N 1
ATOM 1437 C CA . GLU A 1 176 ? -0.162 -10.726 -31.212 1.00 91.44 176 GLU A CA 1
ATOM 1438 C C . GLU A 1 176 ? 0.381 -10.395 -32.611 1.00 91.44 176 GLU A C 1
ATOM 1440 O O . GLU A 1 176 ? 0.419 -9.230 -33.010 1.00 91.44 176 GLU A O 1
ATOM 1445 N N . ALA A 1 177 ? 0.758 -11.424 -33.378 1.00 89.06 177 ALA A N 1
ATOM 1446 C CA . ALA A 1 177 ? 1.300 -11.262 -34.723 1.00 89.06 177 ALA A CA 1
ATOM 1447 C C . ALA A 1 177 ? 0.296 -10.612 -35.689 1.00 89.06 177 ALA A C 1
ATOM 1449 O O . ALA A 1 177 ? 0.687 -9.823 -36.546 1.00 89.06 177 ALA A O 1
ATOM 1450 N N . GLU A 1 178 ? -0.996 -10.914 -35.553 1.00 92.31 178 GLU A N 1
ATOM 1451 C CA . GLU A 1 178 ? -2.065 -10.279 -36.326 1.00 92.31 178 GLU A CA 1
ATOM 1452 C C . GLU A 1 178 ? -2.299 -8.829 -35.908 1.00 92.31 178 GLU A C 1
ATOM 1454 O O . GLU A 1 178 ? -2.363 -7.950 -36.766 1.00 92.31 178 GLU A O 1
ATOM 1459 N N . MET A 1 179 ? -2.371 -8.556 -34.603 1.00 91.25 179 MET A N 1
ATOM 1460 C CA . MET A 1 179 ? -2.623 -7.213 -34.079 1.00 91.25 179 MET A CA 1
ATOM 1461 C C . MET A 1 179 ? -1.546 -6.208 -34.506 1.00 91.25 179 MET A C 1
ATOM 1463 O O . MET A 1 179 ? -1.867 -5.050 -34.794 1.00 91.25 179 MET A O 1
ATOM 1467 N N . PHE A 1 180 ? -0.281 -6.640 -34.535 1.00 91.00 180 PHE A N 1
ATOM 1468 C CA . PHE A 1 180 ? 0.869 -5.774 -34.805 1.00 91.00 180 PHE A CA 1
ATOM 1469 C C . PHE A 1 180 ? 1.457 -5.910 -36.215 1.00 91.00 180 PHE A C 1
ATOM 1471 O O . PHE A 1 180 ? 2.429 -5.216 -36.508 1.00 91.00 180 PHE A O 1
ATOM 1478 N N . ARG A 1 181 ? 0.856 -6.721 -37.100 1.00 86.69 181 ARG A N 1
ATOM 1479 C CA . ARG A 1 181 ? 1.345 -6.978 -38.471 1.00 86.69 181 ARG A CA 1
ATOM 1480 C C . ARG A 1 181 ? 1.721 -5.703 -39.230 1.00 86.69 181 ARG A C 1
ATOM 1482 O O . ARG A 1 181 ? 2.818 -5.616 -39.769 1.00 86.69 181 ARG A O 1
ATOM 1489 N N . ASP A 1 182 ? 0.834 -4.710 -39.197 1.00 89.19 182 ASP A N 1
ATOM 1490 C CA . ASP A 1 182 ? 0.971 -3.457 -39.952 1.00 89.19 182 ASP A CA 1
ATOM 1491 C C . ASP A 1 182 ? 1.250 -2.244 -39.046 1.00 89.19 182 ASP A C 1
ATOM 1493 O O . ASP A 1 182 ? 1.189 -1.097 -39.484 1.00 89.19 182 ASP A O 1
ATOM 1497 N N . ARG A 1 183 ? 1.544 -2.471 -37.755 1.00 83.81 183 ARG A N 1
ATOM 1498 C CA . ARG A 1 183 ? 1.738 -1.393 -36.764 1.00 83.81 183 ARG A CA 1
ATOM 1499 C C . ARG A 1 183 ? 3.192 -0.940 -36.620 1.00 83.81 183 ARG A C 1
ATOM 1501 O O . ARG A 1 183 ? 3.474 -0.086 -35.785 1.00 83.81 183 ARG A O 1
ATOM 1508 N N . GLY A 1 184 ? 4.111 -1.499 -37.411 1.00 79.06 184 GLY A N 1
ATOM 1509 C CA . GLY A 1 184 ? 5.533 -1.130 -37.472 1.00 79.06 184 GLY A CA 1
ATOM 1510 C C . GLY A 1 184 ? 6.364 -1.508 -36.238 1.00 79.06 184 GLY A C 1
ATOM 1511 O O . GLY A 1 184 ? 7.545 -1.811 -36.372 1.00 79.06 184 GLY A O 1
ATOM 1512 N N . MET A 1 185 ? 5.759 -1.548 -35.049 1.00 87.38 185 MET A N 1
ATOM 1513 C CA . MET A 1 185 ? 6.405 -1.926 -33.797 1.00 87.38 185 MET A CA 1
ATOM 1514 C C . MET A 1 185 ? 5.509 -2.866 -32.989 1.00 87.38 185 MET A C 1
ATOM 1516 O O . MET A 1 185 ? 4.364 -2.543 -32.669 1.00 87.38 185 MET A O 1
ATOM 1520 N N . ASN A 1 186 ? 6.062 -4.022 -32.629 1.00 89.00 186 ASN A N 1
ATOM 1521 C CA . ASN A 1 186 ? 5.456 -4.955 -31.690 1.00 89.00 186 ASN A CA 1
ATOM 1522 C C . ASN A 1 186 ? 6.190 -4.831 -30.341 1.00 89.00 186 ASN A C 1
ATOM 1524 O O . ASN A 1 186 ? 7.387 -5.115 -30.297 1.00 89.00 186 ASN A O 1
ATOM 1528 N N . PRO A 1 187 ? 5.524 -4.401 -29.252 1.00 90.81 187 PRO A N 1
ATOM 1529 C CA . PRO A 1 187 ? 6.160 -4.248 -27.942 1.00 90.81 187 PRO A CA 1
ATOM 1530 C C . PRO A 1 187 ? 6.343 -5.578 -27.196 1.00 90.81 187 PRO A C 1
ATOM 1532 O O . PRO A 1 187 ? 7.095 -5.643 -26.226 1.00 90.81 187 PRO A O 1
ATOM 1535 N N . ALA A 1 188 ? 5.655 -6.641 -27.616 1.00 90.25 188 ALA A N 1
ATOM 1536 C CA . ALA A 1 188 ? 5.612 -7.900 -26.888 1.00 90.25 188 ALA A CA 1
ATOM 1537 C C . ALA A 1 188 ? 6.968 -8.630 -26.757 1.00 90.25 188 ALA A C 1
ATOM 1539 O O . ALA A 1 188 ? 7.210 -9.162 -25.672 1.00 90.25 188 ALA A O 1
ATOM 1540 N N . PRO A 1 189 ? 7.877 -8.647 -27.764 1.00 89.94 189 PRO A N 1
ATOM 1541 C CA . PRO A 1 189 ? 9.135 -9.393 -27.691 1.00 89.94 189 PRO A CA 1
ATOM 1542 C C . PRO A 1 189 ? 9.989 -9.098 -26.454 1.00 89.94 189 PRO A C 1
ATOM 1544 O O . PRO A 1 189 ? 10.588 -10.023 -25.923 1.00 89.94 189 PRO A O 1
ATOM 1547 N N . VAL A 1 190 ? 9.972 -7.865 -25.932 1.00 91.38 190 VAL A N 1
ATOM 1548 C CA . VAL A 1 190 ? 10.709 -7.485 -24.707 1.00 91.38 190 VAL A CA 1
ATOM 1549 C C . VAL A 1 190 ? 10.305 -8.331 -23.490 1.00 91.38 190 VAL A C 1
ATOM 1551 O O . VAL A 1 190 ? 11.107 -8.529 -22.583 1.00 91.38 190 VAL A O 1
ATOM 1554 N N . PHE A 1 191 ? 9.075 -8.852 -23.465 1.00 92.25 191 PHE A N 1
ATOM 1555 C CA . PHE A 1 191 ? 8.537 -9.617 -22.337 1.00 92.25 191 PHE A CA 1
ATOM 1556 C C . PHE A 1 191 ? 8.503 -11.129 -22.57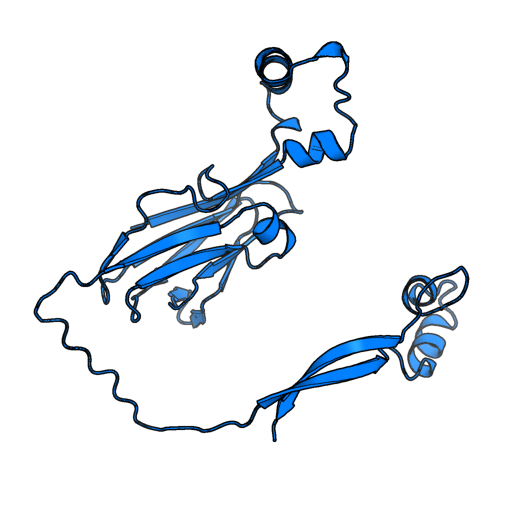4 1.00 92.25 191 PHE A C 1
ATOM 1558 O O . PHE A 1 191 ? 8.508 -11.891 -21.612 1.00 92.25 191 PHE A O 1
ATOM 1565 N N . ILE A 1 192 ? 8.402 -11.575 -23.830 1.00 93.69 192 ILE A N 1
ATOM 1566 C CA . ILE A 1 192 ? 8.086 -12.978 -24.158 1.00 93.69 192 ILE A CA 1
ATOM 1567 C C . ILE A 1 192 ? 9.138 -13.679 -25.014 1.00 93.69 192 ILE A C 1
ATOM 1569 O O . ILE A 1 192 ? 9.078 -14.902 -25.138 1.00 93.69 192 ILE A O 1
ATOM 1573 N N . ASP A 1 193 ? 10.083 -12.946 -25.607 1.00 92.31 193 ASP A N 1
ATOM 1574 C CA . ASP A 1 193 ? 11.166 -13.536 -26.390 1.00 92.31 193 ASP A CA 1
ATOM 1575 C C . ASP A 1 193 ? 12.330 -13.936 -25.463 1.00 92.31 193 ASP A C 1
ATOM 1577 O O . ASP A 1 193 ? 12.825 -13.092 -24.716 1.00 92.31 193 ASP A O 1
ATOM 1581 N N . PRO A 1 194 ? 12.777 -15.205 -25.469 1.00 92.44 194 PRO A N 1
ATOM 1582 C CA . PRO A 1 194 ? 13.903 -15.647 -24.645 1.00 92.44 194 PRO A CA 1
ATOM 1583 C C . PRO A 1 194 ? 15.285 -15.232 -25.192 1.00 92.44 194 PRO A C 1
ATOM 1585 O O . PRO A 1 194 ? 16.317 -15.549 -24.598 1.00 92.44 194 PRO A O 1
ATOM 1588 N N . GLN A 1 195 ? 15.355 -14.565 -26.347 1.00 88.94 195 GLN A N 1
ATOM 1589 C CA . GLN A 1 195 ? 16.627 -14.110 -26.917 1.00 88.94 195 GLN A CA 1
ATOM 1590 C C . GLN A 1 195 ? 17.375 -13.140 -25.987 1.00 88.94 195 GLN A C 1
ATOM 1592 O O . GLN A 1 195 ? 16.774 -12.414 -25.211 1.00 88.94 195 GLN A O 1
ATOM 1597 N N . GLY A 1 196 ? 18.710 -13.109 -26.055 1.00 84.75 196 GLY A N 1
ATOM 1598 C CA . GLY A 1 196 ? 19.514 -12.150 -25.278 1.00 84.75 196 GLY A CA 1
ATOM 1599 C C . GLY A 1 196 ? 19.631 -12.448 -23.777 1.00 84.75 196 GLY A C 1
ATOM 1600 O O . GLY A 1 196 ? 20.057 -11.579 -23.024 1.00 84.75 196 GLY A O 1
ATOM 1601 N N . GLY A 1 197 ? 19.286 -13.665 -23.340 1.00 88.38 197 GLY A N 1
ATOM 1602 C CA . GLY A 1 197 ? 19.366 -14.077 -21.932 1.00 88.38 197 GLY A CA 1
ATOM 1603 C C . GLY A 1 197 ? 18.093 -13.812 -21.123 1.00 88.38 197 GLY A C 1
ATOM 1604 O O . GLY A 1 197 ? 18.104 -13.988 -19.905 1.00 88.38 197 GLY A O 1
ATOM 1605 N N . PHE A 1 198 ? 16.997 -13.411 -21.775 1.00 93.25 198 PHE A N 1
ATOM 1606 C CA . PHE A 1 198 ? 15.685 -13.290 -21.142 1.00 93.25 198 PHE A CA 1
ATOM 1607 C C . PHE A 1 198 ? 15.015 -14.663 -20.963 1.00 93.25 198 PHE A C 1
ATOM 1609 O O . PHE A 1 198 ? 15.305 -15.627 -21.666 1.00 93.25 198 PHE A O 1
ATOM 1616 N N . ILE A 1 199 ? 14.097 -14.762 -19.998 1.00 94.75 199 ILE A N 1
ATOM 1617 C CA . ILE A 1 199 ? 13.405 -16.023 -19.663 1.00 94.75 199 ILE A CA 1
ATOM 1618 C C . ILE A 1 199 ? 12.337 -16.380 -20.717 1.00 94.75 199 ILE A C 1
ATOM 1620 O O . ILE A 1 199 ? 12.081 -17.556 -20.974 1.00 94.75 199 ILE A O 1
ATOM 1624 N N . GLY A 1 200 ? 11.729 -15.376 -21.354 1.00 95.44 200 GLY A N 1
ATOM 1625 C CA . GLY A 1 200 ? 10.610 -15.548 -22.282 1.00 95.44 200 GLY A CA 1
ATOM 1626 C C . GLY A 1 200 ? 9.262 -15.716 -21.570 1.00 95.44 200 GLY A C 1
ATOM 1627 O O . GLY A 1 200 ? 9.083 -15.266 -20.445 1.00 95.44 200 GLY A O 1
ATOM 1628 N N . SER A 1 201 ? 8.282 -16.354 -22.217 1.00 95.88 201 SER A N 1
ATOM 1629 C CA . SER A 1 201 ? 6.885 -16.390 -21.740 1.00 95.88 201 SER A CA 1
ATOM 1630 C C . SER A 1 201 ? 6.565 -17.423 -20.649 1.00 95.88 201 SER A C 1
ATOM 1632 O O . SER A 1 201 ? 5.446 -17.418 -20.126 1.00 95.88 201 SER A O 1
ATOM 1634 N N . ARG A 1 202 ? 7.494 -18.327 -20.315 1.00 96.56 202 ARG A N 1
ATOM 1635 C CA . ARG A 1 202 ? 7.241 -19.492 -19.449 1.00 96.56 202 ARG A CA 1
ATOM 1636 C C . ARG A 1 202 ? 7.937 -19.366 -18.103 1.00 96.56 202 ARG A C 1
ATOM 1638 O O . ARG A 1 202 ? 9.152 -19.225 -18.041 1.00 96.56 202 ARG A O 1
ATOM 1645 N N . TYR A 1 203 ? 7.163 -19.495 -17.028 1.00 97.62 203 TYR A N 1
ATOM 1646 C CA . TYR A 1 203 ? 7.651 -19.385 -15.655 1.00 97.62 203 TYR A CA 1
ATOM 1647 C C . TYR A 1 203 ? 7.076 -20.503 -14.789 1.00 97.62 203 TYR A C 1
ATOM 1649 O O . TYR A 1 203 ? 5.872 -20.763 -14.832 1.00 97.62 203 TYR A O 1
ATOM 1657 N N . LYS A 1 204 ? 7.908 -21.111 -13.937 1.00 98.00 204 LYS A N 1
ATOM 1658 C CA . LYS A 1 204 ? 7.411 -21.977 -12.864 1.00 98.00 204 LYS A CA 1
ATOM 1659 C C . LYS A 1 204 ? 6.637 -21.126 -11.853 1.00 98.00 204 LYS A C 1
ATOM 1661 O O . LYS A 1 2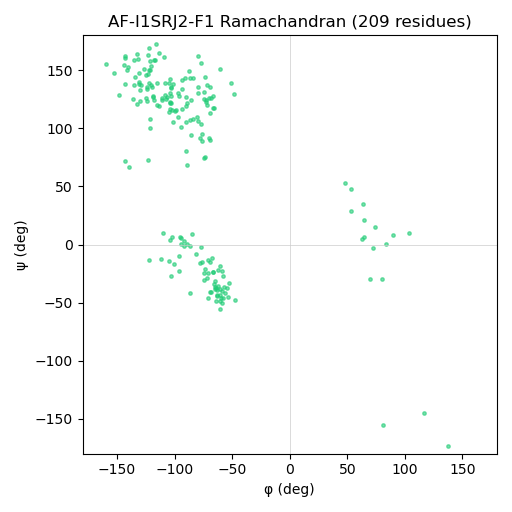04 ? 7.140 -20.111 -11.370 1.00 98.00 204 LYS A O 1
ATOM 1666 N N . LYS A 1 205 ? 5.408 -21.533 -11.543 1.00 98.00 205 LYS A N 1
ATOM 1667 C CA . LYS A 1 205 ? 4.495 -20.829 -10.636 1.00 98.00 205 LYS A CA 1
ATOM 1668 C C . LYS A 1 205 ? 3.813 -21.778 -9.669 1.00 98.00 205 LYS A C 1
ATOM 1670 O O . LYS A 1 205 ? 3.649 -22.953 -9.967 1.00 98.00 205 LYS A O 1
ATOM 1675 N N . VAL A 1 206 ? 3.331 -21.228 -8.559 1.00 97.94 206 VAL A N 1
ATOM 1676 C CA . VAL A 1 206 ? 2.431 -21.914 -7.628 1.00 97.94 206 VAL A CA 1
ATOM 1677 C C . VAL A 1 206 ? 1.028 -21.338 -7.794 1.00 97.94 206 VAL A C 1
ATOM 1679 O O . VAL A 1 206 ? 0.851 -20.121 -7.731 1.00 97.94 206 VAL A O 1
ATOM 1682 N N . VAL A 1 207 ? 0.033 -22.195 -8.024 1.00 97.56 207 VAL A N 1
ATOM 1683 C CA . VAL A 1 207 ? -1.373 -21.790 -8.182 1.00 97.56 207 VAL A CA 1
ATOM 1684 C C . VAL A 1 207 ? -2.285 -22.566 -7.242 1.00 97.56 207 VAL A C 1
ATOM 1686 O O . VAL A 1 207 ? -2.015 -23.720 -6.911 1.00 97.56 207 VAL A O 1
ATOM 1689 N N . TYR A 1 208 ? -3.400 -21.953 -6.847 1.00 97.38 208 TYR A N 1
ATOM 1690 C CA . TYR A 1 208 ? -4.448 -22.647 -6.104 1.00 97.38 208 TYR A CA 1
ATOM 1691 C C . TYR A 1 208 ? -5.326 -23.483 -7.048 1.00 97.38 208 TYR A C 1
ATOM 1693 O O . TYR A 1 208 ? -5.805 -22.988 -8.074 1.00 97.38 208 TYR A O 1
ATOM 1701 N N . ARG A 1 209 ? -5.551 -24.755 -6.699 1.00 96.56 209 ARG A N 1
ATOM 1702 C CA . ARG A 1 209 ? -6.433 -25.694 -7.410 1.00 96.56 209 ARG A CA 1
ATOM 1703 C C . ARG A 1 209 ? -7.403 -26.357 -6.445 1.00 96.56 209 ARG A C 1
ATOM 1705 O O . ARG A 1 209 ? -7.007 -26.742 -5.350 1.00 96.56 209 ARG A O 1
ATOM 1712 N N . GLN A 1 210 ? -8.658 -26.477 -6.867 1.00 96.00 210 GLN A N 1
ATOM 1713 C CA . GLN A 1 210 ? -9.691 -27.186 -6.121 1.00 96.00 210 GLN A CA 1
ATOM 1714 C C . GLN A 1 210 ? -9.625 -28.693 -6.413 1.00 96.00 210 GLN A C 1
ATOM 1716 O O . GLN A 1 210 ? -9.355 -29.073 -7.554 1.00 96.00 210 GLN A O 1
ATOM 1721 N N . TYR A 1 211 ? -9.891 -29.505 -5.390 1.00 91.50 211 TYR A N 1
ATOM 1722 C CA . TYR A 1 211 ? -9.994 -30.965 -5.426 1.00 91.50 211 TYR A CA 1
ATOM 1723 C C . TYR A 1 211 ? -11.338 -31.440 -4.859 1.00 91.50 211 TYR A C 1
ATOM 1725 O O . TYR A 1 211 ? -12.019 -30.641 -4.169 1.00 91.50 211 TYR A O 1
#

Solvent-accessible surface area (backbone atoms only — not comparable to full-atom values): 12243 Å² total; per-residue (Å²): 121,45,78,44,41,36,32,60,47,52,43,80,77,40,95,54,40,70,58,49,39,62,72,74,43,97,56,49,92,74,65,54,80,84,36,67,68,56,46,53,74,36,47,44,23,15,41,75,84,23,45,68,48,62,41,77,88,45,69,46,43,51,69,41,84,41,43,38,38,39,31,18,45,68,50,94,84,46,71,42,23,46,28,40,52,91,39,51,31,40,46,94,94,37,80,40,45,61,50,77,32,38,51,81,35,71,50,74,34,43,27,52,34,83,57,73,48,79,35,44,40,29,31,71,37,66,66,41,38,75,60,16,19,32,28,48,35,35,29,40,88,81,57,95,80,70,73,84,74,86,75,77,85,74,88,84,90,80,47,73,45,82,42,81,42,81,43,59,80,60,85,68,58,65,66,60,54,61,73,30,65,86,59,88,60,69,78,60,52,86,64,43,41,45,69,96,82,42,80,25,40,58,43,83,43,76,44,83,44,79,104

Sequence (211 aa):
YMGLMATVFDENLSWYLDENIQTFTTSPKTVKKEDDGFMESNKMHAINGYVYNNLPDLRMCKGDTVSWHLSALGSETDIISFYFQGNRFIYRQNRRDSISVFPHISHTVTMEPDSMGQFEVVSATLDHYRNGMRANYTVEKCGLFQRQGEVMLHSKTYYIAAVEIDWDYSPNRTWEAEMFRDRGMNPAPVFIDPQGGFIGSRYKKVVYRQY

pLDDT: mean 91.84, std 7.98, range [54.44, 98.06]

Secondary structure (DSSP, 8-state):
-EEEEEEEEEGGG-TTHHHHHHHH-S-GGG--TT-HHHHHHTEEEEETTB-TT-----EEETT--EEEEEEE-S-TT--EEEEESS--EEETTEEESEEEE-BT-EEEEEE---S-EEEEEEESSHHHHHTT-EEEEEEE---TT--------------EEEEEEEEES-S--HHHHHHHTTSS--STHHHH--GGG---SEEEEEEEEE-

Organism: Oryzias melastigma (NCBI:txid30732)